Protein AF-V6LKJ6-F1 (afdb_monomer_lite)

Secondary structure (DSSP, 8-state):
--TTBB--TT--GGGBPTTEEPPPTTSTT--B-EE--TTPPTTPEEEETTEEEETEEEEETTEEEEE-TTEEEETTEEEE-TTB-SS-GGGSPTTEE--TTT-SB-EEGGG--TT-EEEETTEEEETEEEEETTEEEEE-TTSEEETTEEESSPPPP-TTS--S---TT-----SSS--EEEEEEETTEEEEEEE----HHHHHHHHHHHHHHHHHHHHHH--S--------------------

Organism: NCBI:txid348837

Sequence (244 aa):
MSMYGNCQHKMTSDGCLSNSYCPPKNEQEDTACRQCDVNMMPGIYCNCQDNLRLNCSQCNGIFCQACITGFVLQKDKCELQKGNCSLSQNTCPHNTFCQRQNTKSCQSCYNISILDKCNCAGTMIQGCLNCDQNKCLTCISSLILYNGNCVDSIPRIDCRNIGARCPTGTYCRQPEKYALAVLTLTRPAVRITYYASATESSQLDARNAVLKAVSDVIAACVTRTEHVRFQGTVKDQKRAFHAA

Structure (mmCIF, N/CA/C/O backbone):
data_AF-V6LKJ6-F1
#
_entry.id   AF-V6LKJ6-F1
#
loop_
_atom_site.group_PDB
_atom_site.id
_atom_site.type_symbol
_atom_site.label_atom_id
_atom_site.label_alt_id
_atom_site.label_comp_id
_atom_site.label_asym_id
_atom_site.label_entity_id
_atom_site.label_seq_id
_atom_site.pdbx_PDB_ins_code
_atom_site.Cartn_x
_atom_site.Cartn_y
_atom_site.Cartn_z
_atom_site.occupancy
_atom_site.B_iso_or_equiv
_atom_site.auth_seq_id
_atom_site.auth_comp_id
_atom_site.auth_asym_id
_atom_site.auth_atom_id
_atom_site.pdbx_PDB_model_num
ATOM 1 N N . MET A 1 1 ? -35.068 3.728 21.689 1.00 47.91 1 MET A N 1
ATOM 2 C CA . MET A 1 1 ? -33.775 4.161 22.265 1.00 47.91 1 MET A CA 1
ATOM 3 C C . MET A 1 1 ? -32.686 3.328 21.619 1.00 47.91 1 MET A C 1
ATOM 5 O O . MET A 1 1 ? -32.844 2.116 21.581 1.00 47.91 1 MET A O 1
ATOM 9 N N . SER A 1 2 ? -31.641 3.953 21.071 1.00 58.72 2 SER A N 1
ATOM 10 C CA . SER A 1 2 ? -30.469 3.220 20.575 1.00 58.72 2 SER A CA 1
ATOM 11 C C . SER A 1 2 ? -29.811 2.483 21.746 1.00 58.72 2 SER A C 1
ATOM 13 O O . SER A 1 2 ? -29.488 3.113 22.753 1.00 58.72 2 SER A O 1
ATOM 15 N N . MET A 1 3 ? -29.630 1.162 21.631 1.00 70.12 3 MET A N 1
ATOM 16 C CA . MET A 1 3 ? -29.006 0.328 22.674 1.00 70.12 3 MET A CA 1
ATOM 17 C C . MET A 1 3 ? -27.545 0.708 22.961 1.00 70.12 3 MET A C 1
ATOM 19 O O . MET A 1 3 ? -27.018 0.336 24.004 1.00 70.12 3 MET A O 1
ATOM 23 N N . TYR A 1 4 ? -26.908 1.465 22.065 1.00 76.06 4 TYR A N 1
ATOM 24 C CA . TYR A 1 4 ? -25.469 1.739 22.081 1.00 76.06 4 TYR A CA 1
ATOM 25 C C . TYR A 1 4 ? -25.130 3.233 22.193 1.00 76.06 4 TYR A C 1
ATOM 27 O O . TYR A 1 4 ? -23.968 3.620 22.078 1.00 76.06 4 TYR A O 1
ATOM 35 N N . GLY A 1 5 ? -26.134 4.079 22.433 1.00 76.69 5 GLY A N 1
ATOM 36 C CA . GLY A 1 5 ? -25.987 5.535 22.455 1.00 76.69 5 GLY A CA 1
ATOM 37 C C . GLY A 1 5 ? -26.157 6.179 21.079 1.00 76.69 5 GLY A C 1
ATOM 38 O O . GLY A 1 5 ? -26.511 5.515 20.098 1.00 76.69 5 GLY A O 1
ATOM 39 N N . ASN A 1 6 ? -25.929 7.490 21.026 1.00 81.81 6 ASN A N 1
ATOM 40 C CA . ASN A 1 6 ? -26.063 8.285 19.811 1.00 81.81 6 ASN A CA 1
ATOM 41 C C . ASN A 1 6 ? -24.747 9.001 19.494 1.00 81.81 6 ASN A C 1
ATOM 43 O O . ASN A 1 6 ? -24.101 9.574 20.370 1.00 81.81 6 ASN A O 1
ATOM 47 N N . CYS A 1 7 ? -24.395 9.014 18.216 1.00 79.19 7 CYS A N 1
ATOM 48 C CA . CYS A 1 7 ? -23.358 9.843 17.639 1.00 79.19 7 CYS A CA 1
ATOM 49 C C . CYS A 1 7 ? -23.562 11.307 18.039 1.00 79.19 7 CYS A C 1
ATOM 51 O O . CYS A 1 7 ? -24.633 11.878 17.812 1.00 79.19 7 CYS A O 1
ATOM 53 N N . GLN A 1 8 ? -22.530 11.950 18.587 1.00 69.31 8 GLN A N 1
ATOM 54 C CA . GLN A 1 8 ? -22.589 13.391 18.836 1.00 69.31 8 GLN A CA 1
ATOM 55 C C . GLN A 1 8 ? -22.634 14.176 17.515 1.00 69.31 8 GLN A C 1
ATOM 57 O O . GLN A 1 8 ? -22.389 13.637 16.437 1.00 69.31 8 GLN A O 1
ATOM 62 N N . HIS A 1 9 ? -22.891 15.486 17.592 1.00 59.19 9 HIS A N 1
ATOM 63 C CA . HIS A 1 9 ? -23.077 16.402 16.452 1.00 59.19 9 HIS A CA 1
ATOM 64 C C . HIS A 1 9 ? -21.923 16.405 15.416 1.00 59.19 9 HIS A C 1
ATOM 66 O O . HIS A 1 9 ? -22.085 16.896 14.299 1.00 59.19 9 HIS A O 1
ATOM 72 N N . LYS A 1 10 ? -20.765 15.822 15.759 1.00 61.03 10 LYS A N 1
ATOM 73 C CA . LYS A 1 10 ? -19.589 15.652 14.889 1.00 61.03 10 LYS A CA 1
ATOM 74 C C . LYS A 1 10 ? -19.437 14.250 14.277 1.00 61.03 10 LYS A C 1
ATOM 76 O O . LYS A 1 10 ? -18.456 14.022 13.577 1.00 61.03 10 LYS A O 1
ATOM 81 N N . MET A 1 11 ? -20.392 13.341 14.497 1.00 64.31 11 MET A N 1
ATOM 82 C CA . MET A 1 11 ? -20.316 11.920 14.115 1.00 64.31 11 MET A CA 1
ATOM 83 C C . MET A 1 11 ? -19.039 11.233 14.600 1.00 64.31 11 MET A C 1
ATOM 85 O O . MET A 1 11 ? -18.380 10.474 13.894 1.00 64.31 11 MET A O 1
ATOM 89 N N . THR A 1 12 ? -18.680 11.550 15.834 1.00 77.06 12 THR A N 1
ATOM 90 C CA . THR A 1 12 ? -17.571 10.950 16.556 1.00 77.06 12 THR A CA 1
ATOM 91 C C . THR A 1 12 ? -18.108 9.861 17.481 1.00 77.06 12 THR A C 1
ATOM 93 O O . THR A 1 12 ? -19.234 9.937 17.977 1.00 77.06 12 THR A O 1
ATOM 96 N N . SER A 1 13 ? -17.310 8.813 17.687 1.00 85.44 13 SER A N 1
ATOM 97 C CA . SER A 1 13 ? -17.690 7.672 18.531 1.00 85.44 13 SER A CA 1
ATOM 98 C C . SER A 1 13 ? -17.616 7.969 20.033 1.00 85.44 13 SER A C 1
ATOM 100 O O . SER A 1 13 ? -17.950 7.112 20.835 1.00 85.44 13 SER A O 1
ATOM 102 N N . ASP A 1 14 ? -17.200 9.169 20.431 1.00 83.88 14 ASP A N 1
ATOM 103 C CA . ASP A 1 14 ? -17.136 9.625 21.826 1.00 83.88 14 ASP A CA 1
ATOM 104 C C . ASP A 1 14 ? -18.509 9.657 22.518 1.00 83.88 14 ASP A C 1
ATOM 106 O O . ASP A 1 14 ? -18.595 9.445 23.721 1.00 83.88 14 ASP A O 1
ATOM 110 N N . GLY A 1 15 ? -19.595 9.874 21.768 1.00 83.56 15 GLY A N 1
ATOM 111 C CA . GLY A 1 15 ? -20.971 9.784 22.284 1.00 83.56 15 GLY A CA 1
ATOM 112 C C . GLY A 1 15 ? -21.534 8.367 22.394 1.00 83.56 15 GLY A C 1
ATOM 113 O O . GLY A 1 15 ? -22.646 8.187 22.892 1.00 83.56 15 GLY A O 1
ATOM 114 N N . CYS A 1 16 ? -20.802 7.368 21.906 1.00 89.56 16 CYS A N 1
ATOM 115 C CA . CYS A 1 16 ? -21.237 5.980 21.925 1.00 89.56 16 CYS A CA 1
ATOM 116 C C . CYS A 1 16 ? -20.862 5.301 23.240 1.00 89.56 16 CYS A C 1
ATOM 118 O O . CYS A 1 16 ? -19.872 5.657 23.871 1.00 89.56 16 CYS A O 1
ATOM 120 N N . LEU A 1 17 ? -21.618 4.279 23.642 1.00 92.50 17 LEU A N 1
ATOM 121 C CA . LEU A 1 17 ? -21.229 3.429 24.766 1.00 92.50 17 LEU A CA 1
ATOM 122 C C . LEU A 1 17 ? -19.913 2.692 24.471 1.00 92.50 17 LEU A C 1
ATOM 124 O O . LEU A 1 17 ? -19.490 2.559 23.320 1.00 92.50 17 LEU A O 1
ATOM 128 N N . SER A 1 18 ? -19.279 2.171 25.523 1.00 93.56 18 SER A N 1
ATOM 129 C CA . SER A 1 18 ? -18.088 1.333 25.370 1.00 93.56 18 SER A CA 1
ATOM 130 C C . SER A 1 18 ? -18.355 0.162 24.413 1.00 93.56 18 SER A C 1
ATOM 132 O O . SER A 1 18 ? -19.444 -0.413 24.397 1.00 93.56 18 SER A O 1
ATOM 134 N N . ASN A 1 19 ? -17.345 -0.193 23.623 1.00 94.94 19 ASN A N 1
ATOM 135 C CA . ASN A 1 19 ? -17.397 -1.178 22.548 1.00 94.94 19 ASN A CA 1
ATOM 136 C C . ASN A 1 19 ? -18.398 -0.843 21.423 1.00 94.94 19 ASN A C 1
ATOM 138 O O . ASN A 1 19 ? -18.974 -1.745 20.811 1.00 94.94 19 ASN A O 1
ATOM 142 N N . SER A 1 20 ? -18.612 0.448 21.151 1.00 94.19 20 SER A N 1
ATOM 143 C CA . SER A 1 20 ? -19.491 0.931 20.076 1.00 94.19 20 SER A CA 1
ATOM 144 C C . SER A 1 20 ? -18.836 2.054 19.260 1.00 94.19 20 SER A C 1
ATOM 146 O O . SER A 1 20 ? -17.911 2.722 19.725 1.00 94.19 20 SER A O 1
ATOM 148 N N . TYR A 1 21 ? -19.296 2.261 18.028 1.00 92.69 21 TYR A N 1
ATOM 149 C CA . TYR A 1 21 ? -18.773 3.253 17.092 1.00 92.69 21 TYR A CA 1
ATOM 150 C C . TYR A 1 21 ? -19.890 4.045 16.409 1.00 92.69 21 TYR A C 1
ATOM 152 O O . TYR A 1 21 ? -21.029 3.585 16.307 1.00 92.69 21 TYR A O 1
ATOM 160 N N . CYS A 1 22 ? -19.542 5.226 15.903 1.00 89.94 22 CYS A N 1
ATOM 161 C CA . CYS A 1 22 ? -20.419 6.016 15.052 1.00 89.94 22 CYS A CA 1
ATOM 162 C C . CYS A 1 22 ? -20.155 5.712 13.560 1.00 89.94 22 CYS A C 1
ATOM 164 O O . CYS A 1 22 ? -19.015 5.879 13.109 1.00 89.94 22 CYS A O 1
ATOM 166 N N . PRO A 1 23 ? -21.152 5.251 12.781 1.00 84.94 23 PRO A N 1
ATOM 167 C CA . PRO A 1 23 ? -20.986 5.015 11.348 1.00 84.94 23 PRO A CA 1
ATOM 168 C C . PRO A 1 23 ? -20.755 6.329 10.564 1.00 84.94 23 PRO A C 1
ATOM 170 O O . PRO A 1 23 ? -21.203 7.394 10.986 1.00 84.94 23 PRO A O 1
ATOM 173 N N . PRO A 1 24 ? -20.041 6.294 9.421 1.00 78.06 24 PRO A N 1
ATOM 174 C CA . PRO A 1 24 ? -19.787 7.489 8.614 1.00 78.06 24 PRO A CA 1
ATOM 175 C C . PRO A 1 24 ? -21.058 8.005 7.911 1.00 78.06 24 PRO A C 1
ATOM 177 O O . PRO A 1 24 ? -21.928 7.221 7.545 1.00 78.06 24 PRO A O 1
ATOM 180 N N . LYS A 1 25 ? -21.106 9.322 7.637 1.00 69.38 25 LYS A N 1
ATOM 181 C CA . LYS A 1 25 ? -22.248 10.113 7.098 1.00 69.38 25 LYS A CA 1
ATOM 182 C C . LYS A 1 25 ? -22.955 9.605 5.829 1.00 69.38 25 LYS A C 1
ATOM 184 O O . LYS A 1 25 ? -23.938 10.214 5.419 1.00 69.38 25 LYS A O 1
ATOM 189 N N . ASN A 1 26 ? -22.467 8.553 5.183 1.00 58.88 26 ASN A N 1
ATOM 190 C CA . ASN A 1 26 ? -22.960 8.121 3.875 1.00 58.88 26 ASN A CA 1
ATOM 191 C C . ASN A 1 26 ? -24.147 7.147 3.952 1.00 58.88 26 ASN A C 1
ATOM 193 O O . ASN A 1 26 ? -24.688 6.776 2.914 1.00 58.88 26 ASN A O 1
ATOM 197 N N . GLU A 1 27 ? -24.577 6.769 5.156 1.00 53.06 27 GLU A N 1
ATOM 198 C CA . GLU A 1 27 ? -25.820 6.037 5.386 1.00 53.06 27 GLU A CA 1
ATOM 199 C C . GLU A 1 27 ? -26.807 6.976 6.096 1.00 53.06 27 GLU A C 1
ATOM 201 O O . GLU A 1 27 ? -26.488 7.562 7.126 1.00 53.06 27 GLU A O 1
ATOM 206 N N . GLN A 1 28 ? -27.962 7.191 5.465 1.00 48.19 28 GLN A N 1
ATOM 207 C CA . GLN A 1 28 ? -29.085 8.042 5.881 1.00 48.19 28 GLN A CA 1
ATOM 208 C C . GLN A 1 28 ? -29.228 8.202 7.401 1.00 48.19 28 GLN A C 1
ATOM 210 O O . GLN A 1 28 ? -29.448 7.207 8.072 1.00 48.19 28 GLN A O 1
ATOM 215 N N . GLU A 1 29 ? -29.155 9.445 7.900 1.00 51.59 29 GLU A N 1
ATOM 216 C CA . GLU A 1 29 ? -29.686 9.948 9.192 1.00 51.59 29 GLU A CA 1
ATOM 217 C C . GLU A 1 29 ? -29.443 9.124 10.479 1.00 51.59 29 GLU A C 1
ATOM 219 O O . GLU A 1 29 ? -29.942 9.478 11.552 1.00 51.59 29 GLU A O 1
ATOM 224 N N . ASP A 1 30 ? -28.616 8.083 10.422 1.00 56.25 30 ASP A N 1
ATOM 225 C CA . ASP A 1 30 ? -28.394 7.145 11.510 1.00 56.25 30 ASP A CA 1
ATOM 226 C C . ASP A 1 30 ? -27.361 7.743 12.462 1.00 56.25 30 ASP A C 1
ATOM 228 O O . ASP A 1 30 ? -26.158 7.493 12.421 1.00 56.25 30 ASP A O 1
ATOM 232 N N . THR A 1 31 ? -27.865 8.580 13.362 1.00 67.94 31 THR A N 1
ATOM 233 C CA . THR A 1 31 ? -27.131 9.034 14.547 1.00 67.94 31 THR A CA 1
ATOM 234 C C . THR A 1 31 ? -27.000 7.929 15.596 1.00 67.94 31 THR A C 1
ATOM 236 O O . THR A 1 31 ? -26.470 8.182 16.671 1.00 67.94 31 THR A O 1
ATOM 239 N N . ALA A 1 32 ? -27.469 6.709 15.327 1.00 85.31 32 ALA A N 1
ATOM 240 C CA . ALA A 1 32 ? -27.362 5.592 16.250 1.00 85.31 32 ALA A CA 1
ATOM 241 C C . ALA A 1 32 ? -25.968 4.956 16.188 1.00 85.31 32 ALA A C 1
ATOM 243 O O . ALA A 1 32 ? -25.465 4.591 15.124 1.00 85.31 32 ALA A O 1
ATOM 244 N N . CYS A 1 33 ? -25.356 4.780 17.355 1.00 89.19 33 CYS A N 1
ATOM 245 C CA . CYS A 1 33 ? -24.124 4.015 17.463 1.00 89.19 33 CYS A CA 1
ATOM 246 C C . CYS A 1 33 ? -24.368 2.539 17.128 1.00 89.19 33 CYS A C 1
ATOM 248 O O . CYS A 1 33 ? -25.421 1.977 17.441 1.00 89.19 33 CYS A O 1
ATOM 250 N N . ARG A 1 34 ? -23.366 1.900 16.527 1.00 90.69 34 ARG A N 1
ATOM 251 C CA . ARG A 1 34 ? -23.350 0.463 16.235 1.00 90.69 34 ARG A CA 1
ATOM 252 C C . ARG A 1 34 ? -22.275 -0.212 17.083 1.00 90.69 34 ARG A C 1
ATOM 254 O O . ARG A 1 34 ? -21.298 0.425 17.473 1.00 90.69 34 ARG A O 1
ATOM 261 N N . GLN A 1 35 ? -22.460 -1.486 17.406 1.00 93.81 35 GLN A N 1
ATOM 262 C CA . GLN A 1 35 ? -21.461 -2.248 18.154 1.00 93.81 35 GLN A CA 1
ATOM 263 C C . GLN A 1 35 ? -20.182 -2.389 17.324 1.00 93.81 35 GLN A C 1
ATOM 265 O O . GLN A 1 35 ? -20.262 -2.611 16.122 1.00 93.81 35 GLN A O 1
ATOM 270 N N . CYS A 1 36 ? -19.012 -2.294 17.953 1.00 94.75 36 CYS A N 1
ATOM 271 C CA . CYS A 1 36 ? -17.766 -2.579 17.253 1.00 94.75 36 CYS A CA 1
ATOM 272 C C . CYS A 1 36 ? -17.692 -4.054 16.855 1.00 94.75 36 CYS A C 1
ATOM 274 O O . CYS A 1 36 ? -17.989 -4.940 17.662 1.00 94.75 36 CYS A O 1
ATOM 276 N N . ASP A 1 37 ? -17.306 -4.306 15.608 1.00 94.69 37 ASP A N 1
ATOM 277 C CA . ASP A 1 37 ? -17.249 -5.644 15.040 1.00 94.69 37 ASP A CA 1
ATOM 278 C C . ASP A 1 37 ? -16.159 -5.765 13.963 1.00 94.69 37 ASP A C 1
ATOM 280 O O . ASP A 1 37 ? -15.554 -4.788 13.524 1.00 94.69 37 ASP A O 1
ATOM 284 N N . VAL A 1 38 ? -15.859 -7.000 13.562 1.00 91.25 38 VAL A N 1
ATOM 285 C CA . VAL A 1 38 ? -14.734 -7.328 12.670 1.00 91.25 38 VAL A CA 1
ATOM 286 C C . VAL A 1 38 ? -14.915 -6.846 11.220 1.00 91.25 38 VAL A C 1
ATOM 288 O O . VAL A 1 38 ? -13.939 -6.784 10.467 1.00 91.25 38 VAL A O 1
ATOM 291 N N . ASN A 1 39 ? -16.138 -6.501 10.820 1.00 88.12 39 ASN A N 1
ATOM 292 C CA . ASN A 1 39 ? -16.518 -6.079 9.470 1.00 88.12 39 ASN A CA 1
ATOM 293 C C . ASN A 1 39 ? -16.716 -4.563 9.345 1.00 88.12 39 ASN A C 1
ATOM 295 O O . ASN A 1 39 ? -17.104 -4.086 8.277 1.00 88.12 39 ASN A O 1
ATOM 299 N N . MET A 1 40 ? -16.438 -3.798 10.403 1.00 88.69 40 MET A N 1
ATOM 300 C CA . MET A 1 40 ? -16.410 -2.340 10.332 1.00 88.69 40 MET A CA 1
ATOM 301 C C . MET A 1 40 ? -15.485 -1.850 9.212 1.00 88.69 40 MET A C 1
ATOM 303 O O . MET A 1 40 ? -14.438 -2.438 8.929 1.00 88.69 40 MET A O 1
ATOM 307 N N . MET A 1 41 ? -15.846 -0.717 8.609 1.00 85.38 41 MET A N 1
ATOM 308 C CA . MET A 1 41 ? -14.994 -0.080 7.611 1.00 85.38 41 MET A CA 1
ATOM 309 C C . MET A 1 41 ? -13.664 0.397 8.226 1.00 85.38 41 MET A C 1
ATOM 311 O O . MET A 1 41 ? -13.643 0.908 9.350 1.00 85.38 41 MET A O 1
ATOM 315 N N . PRO A 1 42 ? -12.551 0.302 7.479 1.00 88.50 42 PRO A N 1
ATOM 316 C CA . PRO A 1 42 ? -11.287 0.921 7.858 1.00 88.50 42 PRO A CA 1
ATOM 317 C C . PRO A 1 42 ? -11.422 2.432 8.051 1.00 88.50 42 PRO A C 1
ATOM 319 O O . PRO A 1 42 ? -12.136 3.104 7.312 1.00 88.50 42 PRO A O 1
ATOM 322 N N . GLY A 1 43 ? -10.682 2.979 9.012 1.00 88.69 43 GLY A N 1
ATOM 323 C CA . GLY A 1 43 ? -10.699 4.403 9.347 1.00 88.69 43 GLY A CA 1
ATOM 324 C C . GLY A 1 43 ? -11.687 4.775 10.455 1.00 88.69 43 GLY A C 1
ATOM 325 O O . GLY A 1 43 ? -11.717 5.931 10.870 1.00 88.69 43 GLY A O 1
ATOM 326 N N . ILE A 1 44 ? -12.474 3.819 10.955 1.00 90.38 44 ILE A N 1
ATOM 327 C CA . ILE A 1 44 ? -13.481 4.060 11.990 1.00 90.38 44 ILE A CA 1
ATOM 328 C C . ILE A 1 44 ? -12.897 3.844 13.391 1.00 90.38 44 ILE A C 1
ATOM 330 O O . ILE A 1 44 ? -12.123 2.914 13.634 1.00 90.38 44 ILE A O 1
ATOM 334 N N . TYR A 1 45 ? -13.274 4.719 14.325 1.00 93.38 45 TYR A N 1
ATOM 335 C CA . TYR A 1 45 ? -12.878 4.642 15.730 1.00 93.38 45 TYR A CA 1
ATOM 336 C C . TYR A 1 45 ? -13.946 3.927 16.557 1.00 93.38 45 TYR A C 1
ATOM 338 O O . TYR A 1 45 ? -15.111 4.309 16.517 1.00 93.38 45 TYR A O 1
ATOM 346 N N . CYS A 1 46 ? -13.543 2.945 17.354 1.00 94.75 46 CYS A N 1
ATOM 347 C CA . CYS A 1 46 ? -14.370 2.342 18.395 1.00 94.75 46 CYS A CA 1
ATOM 348 C C . CYS A 1 46 ? -14.177 3.091 19.722 1.00 94.75 46 CYS A C 1
ATOM 350 O O . CYS A 1 46 ? -13.046 3.472 20.037 1.00 94.75 46 CYS A O 1
ATOM 352 N N . ASN A 1 47 ? -15.235 3.294 20.510 1.00 94.50 47 ASN A N 1
ATOM 353 C CA . ASN A 1 47 ? -15.107 3.818 21.868 1.00 94.50 47 ASN A CA 1
ATOM 354 C C . ASN A 1 47 ? -14.766 2.698 22.856 1.00 94.50 47 ASN A C 1
ATOM 356 O O . ASN A 1 47 ? -15.594 1.829 23.106 1.00 94.50 47 ASN A O 1
ATOM 360 N N . CYS A 1 48 ? -13.575 2.726 23.450 1.00 94.38 48 CYS A N 1
ATOM 361 C CA . CYS A 1 48 ? -13.162 1.802 24.504 1.00 94.38 48 CYS A CA 1
ATOM 362 C C . CYS A 1 48 ? -13.064 2.562 25.831 1.00 94.38 48 CYS A C 1
ATOM 364 O O . CYS A 1 48 ? -12.003 3.091 26.147 1.00 94.38 48 CYS A O 1
ATOM 366 N N . GLN A 1 49 ? -14.165 2.662 26.587 1.00 92.56 49 GLN A N 1
ATOM 367 C CA . GLN A 1 49 ? -14.242 3.450 27.834 1.00 92.56 49 GLN A CA 1
ATOM 368 C C . GLN A 1 49 ? -13.672 4.876 27.684 1.00 92.56 49 GLN A C 1
ATOM 370 O O . GLN A 1 49 ? -12.661 5.230 28.292 1.00 92.56 49 GLN A O 1
ATOM 375 N N . ASP A 1 50 ? -14.278 5.661 26.796 1.00 87.56 50 ASP A N 1
ATOM 376 C CA . ASP A 1 50 ? -13.914 7.047 26.451 1.00 87.56 50 ASP A CA 1
ATOM 377 C C . ASP A 1 50 ? -12.520 7.214 25.821 1.00 87.56 50 ASP A C 1
ATOM 379 O O . ASP A 1 50 ? -12.043 8.327 25.597 1.00 87.56 50 ASP A O 1
ATOM 383 N N . ASN A 1 51 ? -11.872 6.101 25.460 1.00 91.62 51 ASN A N 1
ATOM 384 C CA . ASN A 1 51 ? -10.642 6.083 24.681 1.00 91.62 51 ASN A CA 1
ATOM 385 C C . ASN A 1 51 ? -10.937 5.579 23.269 1.00 91.62 51 ASN A C 1
ATOM 387 O O . ASN A 1 51 ? -11.227 4.401 23.049 1.00 91.62 51 ASN A O 1
ATOM 391 N N . LEU A 1 52 ? -10.820 6.470 22.286 1.00 93.38 52 LEU A N 1
ATOM 392 C CA . LEU A 1 52 ? -11.063 6.135 20.887 1.00 93.38 52 LEU A CA 1
ATOM 393 C C . LEU A 1 52 ? -9.932 5.267 20.316 1.00 93.38 52 LEU A C 1
ATOM 395 O O . LEU A 1 52 ? -8.766 5.669 20.284 1.00 93.38 52 LEU A O 1
ATOM 399 N N . ARG A 1 53 ? -10.281 4.081 19.811 1.00 94.94 53 ARG A N 1
ATOM 400 C CA . ARG A 1 53 ? -9.353 3.123 19.194 1.00 94.94 53 ARG A CA 1
ATOM 401 C C . ARG A 1 53 ? -9.682 2.936 17.717 1.00 94.94 53 ARG A C 1
ATOM 403 O O . ARG A 1 53 ? -10.731 2.409 17.359 1.00 94.94 53 ARG A O 1
ATOM 410 N N . LEU A 1 54 ? -8.768 3.374 16.856 1.00 94.69 54 LEU A N 1
ATOM 411 C CA . LEU A 1 54 ? -8.886 3.250 15.403 1.00 94.69 54 LEU A CA 1
ATOM 412 C C . LEU A 1 54 ? -8.834 1.776 14.968 1.00 94.69 54 LEU A C 1
ATOM 414 O O . LEU A 1 54 ? -7.950 1.048 15.419 1.00 94.69 54 LEU A O 1
ATOM 418 N N . ASN A 1 55 ? -9.729 1.362 14.063 1.00 94.19 55 ASN A N 1
ATOM 419 C CA . ASN A 1 55 ? -9.790 0.015 13.468 1.00 94.19 55 ASN A CA 1
ATOM 420 C C . ASN A 1 55 ? -9.946 -1.129 14.484 1.00 94.19 55 ASN A C 1
ATOM 422 O O . ASN A 1 55 ? -9.556 -2.268 14.216 1.00 94.19 55 ASN A O 1
ATOM 426 N N . CYS A 1 56 ? -10.500 -0.823 15.655 1.00 96.56 56 CYS A N 1
ATOM 427 C CA . CYS A 1 56 ? -10.731 -1.791 16.712 1.00 96.56 56 CYS A CA 1
ATOM 428 C C . CYS A 1 56 ? -12.100 -2.455 16.544 1.00 96.56 56 CYS A C 1
ATOM 430 O O . CYS A 1 56 ? -13.105 -1.758 16.430 1.00 96.56 56 CYS A O 1
ATOM 432 N N . SER A 1 57 ? -12.137 -3.786 16.552 1.00 96.31 57 SER A N 1
ATOM 433 C CA . SER A 1 57 ? -13.374 -4.570 16.489 1.00 96.31 57 SER A CA 1
ATOM 434 C C . SER A 1 57 ? -13.887 -4.981 17.866 1.00 96.31 57 SER A C 1
ATOM 436 O O . SER A 1 57 ? -15.032 -5.394 17.985 1.00 96.31 57 SER A O 1
ATOM 438 N N . GLN A 1 58 ? -13.041 -4.932 18.900 1.00 95.88 58 GLN A N 1
ATOM 439 C CA . GLN A 1 58 ? -13.425 -5.304 20.259 1.00 95.88 58 GLN A CA 1
ATOM 440 C C . GLN A 1 58 ? -12.551 -4.596 21.293 1.00 95.88 58 GLN A C 1
ATOM 442 O O . GLN A 1 58 ? -11.326 -4.633 21.189 1.00 95.88 58 GLN A O 1
ATOM 447 N N . CYS A 1 59 ? -13.165 -4.007 22.315 1.00 94.81 59 CYS A N 1
ATOM 448 C CA . CYS A 1 59 ? -12.481 -3.371 23.440 1.00 94.81 59 CYS A CA 1
ATOM 449 C C . CYS A 1 59 ? -12.283 -4.327 24.629 1.00 94.81 59 CYS A C 1
ATOM 451 O O . CYS A 1 59 ? -13.150 -5.147 24.926 1.00 94.81 59 CYS A O 1
ATOM 453 N N . ASN A 1 60 ? -11.191 -4.135 25.372 1.00 94.25 60 ASN A N 1
ATOM 454 C CA . ASN A 1 60 ? -10.989 -4.653 26.727 1.00 94.25 60 ASN A CA 1
ATOM 455 C C . ASN A 1 60 ? -10.608 -3.481 27.645 1.00 94.25 60 ASN A C 1
ATOM 457 O O . ASN A 1 60 ? -9.465 -3.015 27.646 1.00 94.25 60 ASN A O 1
ATOM 461 N N . GLY A 1 61 ? -11.593 -2.956 28.375 1.00 93.06 61 GLY A N 1
ATOM 462 C CA . GLY A 1 61 ? -11.445 -1.704 29.116 1.00 93.06 61 GLY A CA 1
ATOM 463 C C . GLY A 1 61 ? -11.122 -0.534 28.180 1.00 93.06 61 GLY A C 1
ATOM 464 O O . GLY A 1 61 ? -11.831 -0.314 27.198 1.00 93.06 61 GLY A O 1
ATOM 465 N N . ILE A 1 62 ? -10.021 0.172 28.456 1.00 94.25 62 ILE A N 1
ATOM 466 C CA . ILE A 1 62 ? -9.513 1.285 27.632 1.00 94.25 62 ILE A CA 1
ATOM 467 C C . ILE A 1 62 ? -8.683 0.838 26.416 1.00 94.25 62 ILE A C 1
ATOM 469 O O . ILE A 1 62 ? -8.248 1.676 25.616 1.00 94.25 62 ILE A O 1
ATOM 473 N N . PHE A 1 63 ? -8.392 -0.460 26.288 1.00 93.88 63 PHE A N 1
ATOM 474 C CA . PHE A 1 63 ? -7.513 -1.017 25.258 1.00 93.88 63 PHE A CA 1
ATOM 475 C C . PHE A 1 63 ? -8.301 -1.695 24.142 1.00 93.88 63 PHE A C 1
ATOM 477 O O . PHE A 1 63 ? -9.441 -2.122 24.326 1.00 93.88 63 PHE A O 1
ATOM 484 N N . CYS A 1 64 ? -7.663 -1.827 22.980 1.00 95.38 64 CYS A N 1
ATOM 485 C CA . CYS A 1 64 ? -8.196 -2.647 21.906 1.00 95.38 64 CYS A CA 1
ATOM 486 C C . CYS A 1 64 ? -7.789 -4.113 22.106 1.00 95.38 64 CYS A C 1
ATOM 488 O O . CYS A 1 64 ? -6.607 -4.409 22.252 1.00 95.38 64 CYS A O 1
ATOM 490 N N . GLN A 1 65 ? -8.763 -5.019 22.104 1.00 95.38 65 GLN A N 1
ATOM 491 C CA . GLN A 1 65 ? -8.572 -6.464 22.236 1.00 95.38 65 GLN A CA 1
ATOM 492 C C . GLN A 1 65 ? -8.430 -7.158 20.879 1.00 95.38 65 GLN A C 1
ATOM 494 O O . GLN A 1 65 ? -7.648 -8.097 20.747 1.00 95.38 65 GLN A O 1
ATOM 499 N N . ALA A 1 66 ? -9.190 -6.717 19.876 1.00 95.31 66 ALA A N 1
ATOM 500 C CA . ALA A 1 66 ? -9.169 -7.289 18.534 1.00 95.31 66 ALA A CA 1
ATOM 501 C C . ALA A 1 66 ? -9.372 -6.205 17.474 1.00 95.31 66 ALA A C 1
ATOM 503 O O . ALA A 1 66 ? -10.001 -5.178 17.729 1.00 95.31 66 ALA A O 1
ATOM 504 N N . CYS A 1 67 ? -8.832 -6.449 16.283 1.00 95.19 67 CYS A N 1
ATOM 505 C CA . CYS A 1 67 ? -8.878 -5.520 15.164 1.00 95.19 67 CYS A CA 1
ATOM 506 C C . CYS A 1 67 ? -9.846 -5.989 14.082 1.00 95.19 67 CYS A C 1
ATOM 508 O O . CYS A 1 67 ? -10.088 -7.185 13.920 1.00 95.19 67 CYS A O 1
ATOM 510 N N . ILE A 1 68 ? -10.351 -5.032 13.308 1.00 92.75 68 ILE A N 1
ATOM 511 C CA . ILE A 1 68 ? -11.172 -5.311 12.127 1.00 92.75 68 ILE A CA 1
ATOM 512 C C . ILE A 1 68 ? -10.376 -6.107 11.081 1.00 92.75 68 ILE A C 1
ATOM 514 O O . ILE A 1 68 ? -9.141 -6.170 11.109 1.00 92.75 68 ILE A O 1
ATOM 518 N N . THR A 1 69 ? -11.081 -6.679 10.109 1.00 86.56 69 THR A N 1
ATOM 519 C CA . THR A 1 69 ? -10.475 -7.458 9.024 1.00 86.56 69 THR A CA 1
ATOM 520 C C . THR A 1 69 ? -9.349 -6.688 8.320 1.00 86.56 69 THR A C 1
ATOM 522 O O . THR A 1 69 ? -9.522 -5.557 7.874 1.00 86.56 69 THR A O 1
ATOM 525 N N . GLY A 1 70 ? -8.185 -7.333 8.190 1.00 80.19 70 GLY A N 1
ATOM 526 C CA . GLY A 1 70 ? -6.998 -6.771 7.538 1.00 80.19 70 GLY A CA 1
ATOM 527 C C . GLY A 1 70 ? -6.113 -5.906 8.443 1.00 80.19 70 GLY A C 1
ATOM 528 O O . GLY A 1 70 ? -5.091 -5.404 7.977 1.00 80.19 70 GLY A O 1
ATOM 529 N N . PHE A 1 71 ? -6.444 -5.777 9.729 1.00 88.75 71 PHE A N 1
ATOM 530 C CA . PHE A 1 71 ? -5.589 -5.172 10.749 1.00 88.75 71 PHE A CA 1
ATOM 531 C C . PHE A 1 71 ? -5.174 -6.212 11.796 1.00 88.75 71 PHE A C 1
ATOM 533 O O . PHE A 1 71 ? -5.879 -7.186 12.047 1.00 88.75 71 PHE A O 1
ATOM 540 N N . VAL A 1 72 ? -4.012 -6.007 12.410 1.00 90.69 72 VAL A N 1
ATOM 541 C CA . VAL A 1 72 ? -3.461 -6.851 13.477 1.00 90.69 72 VAL A CA 1
ATOM 542 C C . VAL A 1 72 ? -3.137 -6.007 14.700 1.00 90.69 72 VAL A C 1
ATOM 544 O O . VAL A 1 72 ? -2.710 -4.857 14.580 1.00 90.69 72 VAL A O 1
ATOM 547 N N . LEU A 1 73 ? -3.335 -6.586 15.883 1.00 93.00 73 LEU A N 1
ATOM 548 C CA . LEU A 1 73 ? -3.053 -5.911 17.142 1.00 93.00 73 LEU A CA 1
ATOM 549 C C . LEU A 1 73 ? -1.539 -5.868 17.385 1.00 93.00 73 LEU A C 1
ATOM 551 O O . LEU A 1 73 ? -0.890 -6.904 17.517 1.00 93.00 73 LEU A O 1
ATOM 555 N N . GLN A 1 74 ? -0.981 -4.665 17.470 1.00 90.75 74 GLN A N 1
ATOM 556 C CA . GLN A 1 74 ? 0.400 -4.409 17.863 1.00 90.75 74 GLN A CA 1
ATOM 557 C C . GLN A 1 74 ? 0.424 -3.356 18.967 1.00 90.75 74 GLN A C 1
ATOM 559 O O . GLN A 1 74 ? 0.016 -2.218 18.745 1.00 90.75 74 GLN A O 1
ATOM 564 N N . LYS A 1 75 ? 0.915 -3.724 20.159 1.00 85.69 75 LYS A N 1
ATOM 565 C CA . LYS A 1 75 ? 1.051 -2.808 21.311 1.00 85.69 75 LYS A CA 1
ATOM 566 C C . LYS A 1 75 ? -0.226 -1.975 21.548 1.00 85.69 75 LYS A C 1
ATOM 568 O O . LYS A 1 75 ? -0.181 -0.746 21.576 1.00 85.69 75 LYS A O 1
ATOM 573 N N . ASP A 1 76 ? -1.368 -2.661 21.628 1.00 82.12 76 ASP A N 1
ATOM 574 C CA . ASP A 1 76 ? -2.707 -2.091 21.865 1.00 82.12 76 ASP A CA 1
ATOM 575 C C . ASP A 1 76 ? -3.250 -1.162 20.762 1.00 82.12 76 ASP A C 1
ATOM 577 O O . ASP A 1 76 ? -4.192 -0.387 20.982 1.00 82.12 76 ASP A O 1
ATOM 581 N N . LYS A 1 77 ? -2.662 -1.223 19.562 1.00 88.19 77 LYS A N 1
ATOM 582 C CA . LYS A 1 77 ? -3.106 -0.494 18.370 1.00 88.19 77 LYS A CA 1
ATOM 583 C C . LYS A 1 77 ? -3.345 -1.452 17.214 1.00 88.19 77 LYS A C 1
ATOM 585 O O . LYS A 1 77 ? -2.623 -2.428 17.042 1.00 88.19 77 LYS A O 1
ATOM 590 N N . CYS A 1 78 ? -4.349 -1.147 16.403 1.00 92.06 78 CYS A N 1
ATOM 591 C CA . CYS A 1 78 ? -4.623 -1.895 15.188 1.00 92.06 78 CYS A CA 1
ATOM 592 C C . CYS A 1 78 ? -3.804 -1.330 14.036 1.00 92.06 78 CYS A C 1
ATOM 594 O O . CYS A 1 78 ? -4.069 -0.235 13.537 1.00 92.06 78 CYS A O 1
ATOM 596 N N . GLU A 1 79 ? -2.798 -2.091 13.625 1.00 89.38 79 GLU A N 1
ATOM 597 C CA . GLU A 1 79 ? -1.939 -1.757 12.499 1.00 89.38 79 GLU A CA 1
ATOM 598 C C . GLU A 1 79 ? -2.318 -2.575 11.275 1.00 89.38 79 GLU A C 1
ATOM 600 O O . GLU A 1 79 ? -2.769 -3.715 11.373 1.00 89.38 79 GLU A O 1
ATOM 605 N N . LEU A 1 80 ? -2.142 -1.979 10.101 1.00 83.75 80 LEU A N 1
ATOM 606 C CA . LEU A 1 80 ? -2.466 -2.619 8.838 1.00 83.75 80 LEU A CA 1
ATOM 607 C C . LEU A 1 80 ? -1.646 -3.903 8.670 1.00 83.75 80 LEU A C 1
ATOM 609 O O . LEU A 1 80 ? -0.415 -3.880 8.763 1.00 83.75 80 LEU A O 1
ATOM 613 N N . GLN A 1 81 ? -2.315 -5.025 8.410 1.00 80.19 81 GLN A N 1
ATOM 614 C CA . GLN A 1 81 ? -1.647 -6.302 8.210 1.00 80.19 81 GLN A CA 1
ATOM 615 C C . GLN A 1 81 ? -0.841 -6.256 6.909 1.00 80.19 81 GLN A C 1
ATOM 617 O O . GLN A 1 81 ? -1.389 -6.273 5.804 1.00 80.19 81 GLN A O 1
ATOM 622 N N . LYS A 1 82 ? 0.488 -6.219 7.036 1.00 71.69 82 LYS A N 1
ATOM 623 C CA . LYS A 1 82 ? 1.390 -6.340 5.886 1.00 71.69 82 LYS A CA 1
ATOM 624 C C . LYS A 1 82 ? 1.200 -7.705 5.230 1.00 71.69 82 LYS A C 1
ATOM 626 O O . LYS A 1 82 ? 1.033 -8.709 5.917 1.00 71.69 82 LYS A O 1
ATOM 631 N N . GLY A 1 83 ? 1.238 -7.741 3.902 1.00 70.50 83 GLY A N 1
ATOM 632 C CA . GLY A 1 83 ? 1.038 -8.987 3.158 1.00 70.50 83 GLY A CA 1
ATOM 633 C C . GLY A 1 83 ? -0.428 -9.348 2.881 1.00 70.50 83 GLY A C 1
ATOM 634 O O . GLY A 1 83 ? -0.670 -10.374 2.243 1.00 70.50 83 GLY A O 1
ATOM 635 N N . ASN A 1 84 ? -1.389 -8.529 3.330 1.00 71.94 84 ASN A N 1
ATOM 636 C CA . ASN A 1 84 ? -2.816 -8.732 3.084 1.00 71.94 84 ASN A CA 1
ATOM 637 C C . ASN A 1 84 ? -3.363 -7.711 2.074 1.00 71.94 84 ASN A C 1
ATOM 639 O O . ASN A 1 84 ? -3.227 -6.500 2.249 1.00 71.94 84 ASN A O 1
ATOM 643 N N . CYS A 1 85 ? -4.026 -8.219 1.041 1.00 75.38 85 CYS A N 1
ATOM 644 C CA . CYS A 1 85 ? -4.562 -7.449 -0.080 1.00 75.38 85 CYS A CA 1
ATOM 645 C C . CYS A 1 85 ? -5.988 -6.932 0.115 1.00 75.38 85 CYS A C 1
ATOM 647 O O . CYS A 1 85 ? -6.525 -6.273 -0.770 1.00 75.38 85 CYS A O 1
ATOM 649 N N . SER A 1 86 ? -6.604 -7.212 1.265 1.00 66.44 86 SER A N 1
ATOM 650 C CA . SER A 1 86 ? -8.012 -6.888 1.530 1.00 66.44 86 SER A CA 1
ATOM 651 C C . SER A 1 86 ? -8.290 -5.385 1.637 1.00 66.44 86 SER A C 1
ATOM 653 O O . SER A 1 86 ? -9.444 -4.982 1.570 1.00 66.44 86 SER A O 1
ATOM 655 N N . LEU A 1 87 ? -7.256 -4.558 1.828 1.00 64.00 87 LEU A N 1
ATOM 656 C CA . LEU A 1 87 ? -7.412 -3.142 2.179 1.00 64.00 87 LEU A CA 1
ATOM 657 C C . LEU A 1 87 ? -6.735 -2.180 1.202 1.00 64.00 87 LEU A C 1
ATOM 659 O O . LEU A 1 87 ? -7.253 -1.094 0.960 1.00 64.00 87 LEU A O 1
ATOM 663 N N . SER A 1 88 ? -5.585 -2.549 0.635 1.00 67.12 88 SER A N 1
ATOM 664 C CA . SER A 1 88 ? -4.903 -1.747 -0.382 1.00 67.12 88 SER A CA 1
ATOM 665 C C . SER A 1 88 ? -3.834 -2.571 -1.102 1.00 67.12 88 SER A C 1
ATOM 667 O O . SER A 1 88 ? -3.255 -3.487 -0.528 1.00 67.12 88 SER A O 1
ATOM 669 N N . GLN A 1 89 ? -3.530 -2.224 -2.356 1.00 64.31 89 GLN A N 1
ATOM 670 C CA . GLN A 1 89 ? -2.490 -2.891 -3.150 1.00 64.31 89 GLN A CA 1
ATOM 671 C C . GLN A 1 89 ? -1.056 -2.570 -2.683 1.00 64.31 89 GLN A C 1
ATOM 673 O O . GLN A 1 89 ? -0.122 -3.286 -3.035 1.00 64.31 89 GLN A O 1
ATOM 678 N N . ASN A 1 90 ? -0.867 -1.502 -1.901 1.00 66.75 90 ASN A N 1
ATOM 679 C CA . ASN A 1 90 ? 0.448 -1.032 -1.438 1.00 66.75 90 ASN A CA 1
ATOM 680 C C . ASN A 1 90 ? 0.888 -1.615 -0.078 1.00 66.75 90 ASN A C 1
ATOM 682 O O . ASN A 1 90 ? 1.950 -1.257 0.426 1.00 66.75 90 ASN A O 1
ATOM 686 N N . THR A 1 91 ? 0.096 -2.508 0.520 1.00 76.56 91 THR A N 1
ATOM 687 C CA . THR A 1 91 ? 0.399 -3.175 1.805 1.00 76.56 91 THR A CA 1
ATOM 688 C C . THR A 1 91 ? 1.359 -4.350 1.658 1.00 76.56 91 THR A C 1
ATOM 690 O O . THR A 1 91 ? 1.854 -4.900 2.650 1.00 76.56 91 THR A O 1
ATOM 693 N N . CYS A 1 92 ? 1.600 -4.761 0.417 1.00 84.50 92 CYS A N 1
ATOM 694 C CA . CYS A 1 92 ? 2.487 -5.856 0.102 1.00 84.50 92 CYS A CA 1
ATOM 695 C C . CYS A 1 92 ? 3.945 -5.517 0.414 1.00 84.50 92 CYS A C 1
ATOM 697 O O . CYS A 1 92 ? 4.357 -4.377 0.222 1.00 84.50 92 CYS A O 1
ATOM 699 N N . PRO A 1 93 ? 4.754 -6.479 0.882 1.00 89.31 93 PRO A N 1
ATOM 700 C CA . PRO A 1 93 ? 6.201 -6.315 0.955 1.00 89.31 93 PRO A CA 1
ATOM 701 C C . PRO A 1 93 ? 6.839 -5.946 -0.394 1.00 89.31 93 PRO A C 1
ATOM 703 O O . PRO A 1 93 ? 6.251 -6.126 -1.462 1.00 89.31 93 PRO A O 1
ATOM 706 N N . HIS A 1 94 ? 8.086 -5.476 -0.343 1.00 92.25 94 HIS A N 1
ATOM 707 C CA . HIS A 1 94 ? 8.910 -5.284 -1.538 1.00 92.25 94 HIS A CA 1
ATOM 708 C C . HIS A 1 94 ? 8.955 -6.571 -2.388 1.00 92.25 94 HIS A C 1
ATOM 710 O O . HIS A 1 94 ? 9.032 -7.666 -1.831 1.00 92.25 94 HIS A O 1
ATOM 716 N N . ASN A 1 95 ? 8.913 -6.435 -3.718 1.00 93.38 95 ASN A N 1
ATOM 717 C CA . ASN A 1 95 ? 8.851 -7.543 -4.686 1.00 93.38 95 ASN A CA 1
ATOM 718 C C . ASN A 1 95 ? 7.574 -8.397 -4.638 1.00 93.38 95 ASN A C 1
ATOM 720 O O . ASN A 1 95 ? 7.548 -9.527 -5.142 1.00 93.38 95 ASN A O 1
ATOM 724 N N . THR A 1 96 ? 6.486 -7.859 -4.084 1.00 92.62 96 THR A N 1
ATOM 725 C CA . THR A 1 96 ? 5.181 -8.530 -4.100 1.00 92.62 96 THR A CA 1
ATOM 726 C C . THR A 1 96 ? 4.044 -7.590 -4.501 1.00 92.62 96 THR A C 1
ATOM 728 O O . THR A 1 96 ? 4.188 -6.367 -4.472 1.00 92.62 96 THR A O 1
ATOM 731 N N . PHE A 1 97 ? 2.917 -8.158 -4.925 1.00 90.69 97 PHE A N 1
ATOM 732 C CA . PHE A 1 97 ? 1.740 -7.427 -5.385 1.00 90.69 97 PHE A CA 1
ATOM 733 C C . PHE A 1 97 ? 0.438 -8.094 -4.945 1.00 90.69 97 PHE A C 1
ATOM 735 O O . PHE A 1 97 ? 0.418 -9.263 -4.561 1.00 90.69 97 PHE A O 1
ATOM 742 N N . CYS A 1 98 ? -0.656 -7.344 -5.046 1.00 86.38 98 CYS A N 1
ATOM 743 C CA . CYS A 1 98 ? -2.008 -7.859 -4.885 1.00 86.38 98 CYS A CA 1
ATOM 744 C C . CYS A 1 98 ? -2.641 -8.126 -6.240 1.00 86.38 98 CYS A C 1
ATOM 746 O O . CYS A 1 98 ? -2.840 -7.190 -7.019 1.00 86.38 98 CYS A O 1
ATOM 748 N N . GLN A 1 99 ? -3.005 -9.378 -6.504 1.00 82.38 99 GLN A N 1
ATOM 749 C CA . GLN A 1 99 ? -3.760 -9.720 -7.700 1.00 82.38 99 GLN A CA 1
ATOM 750 C C . GLN A 1 99 ? -5.160 -9.101 -7.600 1.00 82.38 99 GLN A C 1
ATOM 752 O O . GLN A 1 99 ? -5.847 -9.260 -6.590 1.00 82.38 99 GLN A O 1
ATOM 757 N N . ARG A 1 100 ? -5.595 -8.376 -8.643 1.00 68.00 100 ARG A N 1
ATOM 758 C CA . ARG A 1 100 ? -6.895 -7.667 -8.654 1.00 68.00 100 ARG A CA 1
ATOM 759 C C . ARG A 1 100 ? -8.102 -8.574 -8.397 1.00 68.00 100 ARG A C 1
ATOM 761 O O . ARG A 1 100 ? -9.150 -8.080 -7.999 1.00 68.00 100 ARG A O 1
ATOM 768 N N . GLN A 1 101 ? -7.970 -9.872 -8.654 1.00 59.84 101 GLN A N 1
ATOM 769 C CA . GLN A 1 101 ? -9.037 -10.848 -8.496 1.00 59.84 101 GLN A CA 1
ATOM 770 C C . GLN A 1 101 ? -8.659 -11.860 -7.409 1.00 59.84 101 GLN A C 1
ATOM 772 O O . GLN A 1 101 ? -7.869 -12.770 -7.631 1.00 59.84 101 GLN A O 1
ATOM 777 N N . ASN A 1 102 ? -9.292 -11.711 -6.245 1.00 54.72 102 ASN A N 1
ATOM 778 C CA . ASN A 1 102 ? -9.568 -12.787 -5.286 1.00 54.72 102 ASN A CA 1
ATOM 779 C C . ASN A 1 102 ? -8.431 -13.335 -4.414 1.00 54.72 102 ASN A C 1
ATOM 781 O O . ASN A 1 102 ? -8.640 -14.338 -3.731 1.00 54.72 102 ASN A O 1
ATOM 785 N N . THR A 1 103 ? -7.272 -12.687 -4.325 1.00 61.06 103 THR A N 1
ATOM 786 C CA . THR A 1 103 ? -6.236 -13.140 -3.384 1.00 61.06 103 THR A CA 1
ATOM 787 C C . THR A 1 103 ? -6.205 -12.257 -2.150 1.00 61.06 103 THR A C 1
ATOM 789 O O . THR A 1 103 ? -5.907 -11.071 -2.248 1.00 61.06 103 THR A O 1
ATOM 792 N N . LYS A 1 104 ? -6.460 -12.839 -0.971 1.00 70.88 104 LYS A N 1
ATOM 793 C CA . LYS A 1 104 ? -6.257 -12.157 0.322 1.00 70.88 104 LYS A CA 1
ATOM 794 C C . LYS A 1 104 ? -4.772 -11.940 0.642 1.00 70.88 104 LYS A C 1
ATOM 796 O O . LYS A 1 104 ? -4.455 -11.147 1.518 1.00 70.88 104 LYS A O 1
ATOM 801 N N . SER A 1 105 ? -3.867 -12.618 -0.062 1.00 80.62 105 SER A N 1
ATOM 802 C CA . SER A 1 105 ? -2.424 -12.613 0.185 1.00 80.62 105 SER A CA 1
ATOM 803 C C . SER A 1 105 ? -1.638 -11.980 -0.959 1.00 80.62 105 SER A C 1
ATOM 805 O O . SER A 1 105 ? -1.973 -12.174 -2.127 1.00 80.62 105 SER A O 1
ATOM 807 N N . CYS A 1 106 ? -0.538 -11.313 -0.620 1.00 87.25 106 CYS A N 1
ATOM 808 C CA . CYS A 1 106 ? 0.427 -10.829 -1.600 1.00 87.25 106 CYS A CA 1
ATOM 809 C C . CYS A 1 106 ? 1.114 -11.977 -2.347 1.00 87.25 106 CYS A C 1
ATOM 811 O O . CYS A 1 106 ? 1.494 -12.987 -1.755 1.00 87.25 106 CYS A O 1
ATOM 813 N N . GLN A 1 107 ? 1.306 -11.792 -3.647 1.00 89.00 107 GLN A N 1
ATOM 814 C CA . GLN A 1 107 ? 1.996 -12.723 -4.532 1.00 89.00 107 GLN A CA 1
ATOM 815 C C . GLN A 1 107 ? 3.321 -12.135 -5.007 1.00 89.00 107 GLN A C 1
ATOM 817 O O . GLN A 1 107 ? 3.489 -10.920 -5.062 1.00 89.00 107 GLN A O 1
ATOM 822 N N . SER A 1 108 ? 4.268 -12.997 -5.374 1.00 92.44 108 SER A N 1
ATOM 823 C CA . SER A 1 108 ? 5.526 -12.558 -5.983 1.00 92.44 108 SER A CA 1
ATOM 824 C C . SER A 1 108 ? 5.272 -11.839 -7.305 1.00 92.44 108 SER A C 1
ATOM 826 O O . SER A 1 108 ? 4.542 -12.354 -8.151 1.00 92.44 108 SER A O 1
ATOM 828 N N . CYS A 1 109 ? 5.943 -10.706 -7.522 1.00 94.69 109 CYS A N 1
ATOM 829 C CA . CYS A 1 109 ? 5.861 -9.969 -8.785 1.00 94.69 109 CYS A CA 1
ATOM 830 C C . CYS A 1 109 ? 6.347 -10.761 -10.003 1.00 94.69 109 CYS A C 1
ATOM 832 O O . CYS A 1 109 ? 6.026 -10.402 -11.129 1.00 94.69 109 CYS A O 1
ATOM 834 N N . TYR A 1 110 ? 7.040 -11.884 -9.811 1.00 93.31 110 TYR A N 1
ATOM 835 C CA . TYR A 1 110 ? 7.407 -12.768 -10.912 1.00 93.31 110 TYR A CA 1
ATOM 836 C C . TYR A 1 110 ? 6.188 -13.329 -1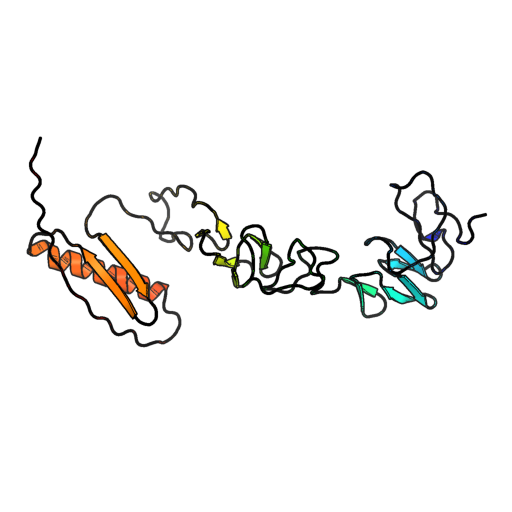1.674 1.00 93.31 110 TYR A C 1
ATOM 838 O O . TYR A 1 110 ? 6.284 -13.615 -12.863 1.00 93.31 110 TYR A O 1
ATOM 846 N N . ASN A 1 111 ? 5.031 -13.438 -11.012 1.00 87.81 111 ASN A N 1
ATOM 847 C CA . ASN A 1 111 ? 3.781 -13.931 -11.604 1.00 87.81 111 ASN A CA 1
ATOM 848 C C . ASN A 1 111 ? 2.809 -12.793 -11.975 1.00 87.81 111 ASN A C 1
ATOM 850 O O . ASN A 1 111 ? 1.602 -13.013 -12.079 1.00 87.81 111 ASN A O 1
ATOM 854 N N . ILE A 1 112 ? 3.310 -11.564 -12.111 1.00 91.19 112 ILE A N 1
ATOM 855 C CA . ILE A 1 112 ? 2.490 -10.378 -12.366 1.00 91.19 112 ILE A CA 1
ATOM 856 C C . ILE A 1 112 ? 1.902 -10.380 -13.784 1.00 91.19 112 ILE A C 1
ATOM 858 O O . ILE A 1 112 ? 2.558 -10.785 -14.746 1.00 91.19 112 ILE A O 1
ATOM 862 N N . SER A 1 113 ? 0.677 -9.872 -13.940 1.00 90.44 113 SER A N 1
ATOM 863 C CA . SER A 1 113 ? 0.117 -9.583 -15.264 1.00 90.44 113 SER A CA 1
ATOM 864 C C . SER A 1 113 ? 0.486 -8.172 -15.740 1.00 90.44 113 SER A C 1
ATOM 866 O O . SER A 1 113 ? 0.879 -7.309 -14.955 1.00 90.44 113 SER A O 1
ATOM 868 N N . ILE A 1 114 ? 0.293 -7.891 -17.032 1.00 90.56 114 ILE A N 1
ATOM 869 C CA . ILE A 1 114 ? 0.523 -6.554 -17.614 1.00 90.56 114 ILE A CA 1
ATOM 870 C C . ILE A 1 114 ? -0.299 -5.440 -16.962 1.00 90.56 114 ILE A C 1
ATOM 872 O O . ILE A 1 114 ? 0.093 -4.277 -17.022 1.00 90.56 114 ILE A O 1
ATOM 876 N N . LEU A 1 115 ? -1.432 -5.770 -16.340 1.00 88.19 115 LEU A N 1
ATOM 877 C CA . LEU A 1 115 ? -2.312 -4.795 -15.698 1.00 88.19 115 LEU A CA 1
ATOM 878 C C . LEU A 1 115 ? -2.002 -4.619 -14.206 1.00 88.19 115 LEU A C 1
ATOM 880 O O . LEU A 1 115 ? -2.451 -3.647 -13.595 1.00 88.19 115 LEU A O 1
ATOM 884 N N . ASP A 1 116 ? -1.259 -5.538 -13.601 1.00 90.56 116 ASP A N 1
ATOM 885 C CA . ASP A 1 116 ? -0.969 -5.507 -12.174 1.00 90.56 116 ASP A CA 1
ATOM 886 C C . ASP A 1 116 ? 0.255 -4.634 -11.868 1.00 90.56 116 ASP A C 1
ATOM 888 O O . ASP A 1 116 ? 1.114 -4.393 -12.721 1.00 90.56 116 ASP A O 1
ATOM 892 N N . LYS A 1 117 ? 0.323 -4.130 -10.630 1.00 92.25 117 LYS A N 1
ATOM 893 C CA . LYS A 1 117 ? 1.396 -3.244 -10.159 1.00 92.25 117 LYS A CA 1
ATOM 894 C C . LYS A 1 117 ? 2.186 -3.898 -9.034 1.00 92.25 117 LYS A C 1
ATOM 896 O O . LYS A 1 117 ? 1.612 -4.235 -8.005 1.00 92.25 117 LYS A O 1
ATOM 901 N N . CYS A 1 118 ? 3.494 -4.028 -9.221 1.00 94.00 118 CYS A N 1
ATOM 902 C CA . CYS A 1 118 ? 4.418 -4.557 -8.228 1.00 94.00 118 CYS A CA 1
ATOM 903 C C . CYS A 1 118 ? 4.784 -3.492 -7.197 1.00 94.00 118 CYS A C 1
ATOM 905 O O . CYS A 1 118 ? 5.041 -2.350 -7.581 1.00 94.00 118 CYS A O 1
ATOM 907 N N . ASN A 1 119 ? 4.871 -3.856 -5.914 1.00 93.50 119 ASN A N 1
ATOM 908 C CA . ASN A 1 119 ? 5.435 -2.963 -4.911 1.00 93.50 119 ASN A CA 1
ATOM 909 C C . ASN A 1 119 ? 6.975 -3.004 -4.926 1.00 93.50 119 ASN A C 1
ATOM 911 O O . ASN A 1 119 ? 7.604 -3.906 -4.367 1.00 93.50 119 ASN A O 1
ATOM 915 N N . CYS A 1 120 ? 7.585 -1.971 -5.500 1.00 94.19 120 CYS A N 1
ATOM 916 C CA . CYS A 1 1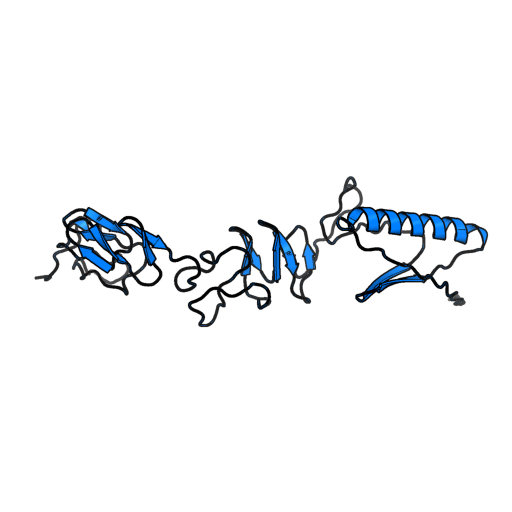20 ? 9.015 -1.701 -5.443 1.00 94.19 120 CYS A CA 1
ATOM 917 C C . CYS A 1 120 ? 9.314 -0.706 -4.310 1.00 94.19 120 CYS A C 1
ATOM 919 O O . CYS A 1 120 ? 9.399 0.498 -4.531 1.00 94.19 120 CYS A O 1
ATOM 921 N N . ALA A 1 121 ? 9.434 -1.207 -3.074 1.00 90.94 121 ALA A N 1
ATOM 922 C CA . ALA A 1 121 ? 9.819 -0.418 -1.889 1.00 90.94 121 ALA A CA 1
ATOM 923 C C . ALA A 1 121 ? 8.946 0.837 -1.648 1.00 90.94 121 ALA A C 1
ATOM 925 O O . ALA A 1 121 ? 9.442 1.901 -1.287 1.00 90.94 121 ALA A O 1
ATOM 926 N N . GLY A 1 122 ? 7.636 0.703 -1.852 1.00 87.81 122 GLY A N 1
ATOM 927 C CA . GLY A 1 122 ? 6.634 1.764 -1.736 1.00 87.81 122 GLY A CA 1
ATOM 928 C C . GLY A 1 122 ? 6.167 2.322 -3.083 1.00 87.81 122 GLY A C 1
ATOM 929 O O . GLY A 1 122 ? 5.078 2.889 -3.155 1.00 87.81 122 GLY A O 1
ATOM 930 N N . THR A 1 123 ? 6.935 2.126 -4.159 1.00 92.00 123 THR A N 1
ATOM 931 C CA . THR A 1 123 ? 6.562 2.561 -5.510 1.00 92.00 123 THR A CA 1
ATOM 932 C C . THR A 1 123 ? 5.834 1.444 -6.249 1.00 92.00 123 THR A C 1
ATOM 934 O O . THR A 1 123 ? 6.389 0.371 -6.467 1.00 92.00 123 THR A O 1
ATOM 937 N N . MET A 1 124 ? 4.600 1.700 -6.687 1.00 92.56 124 MET A N 1
ATOM 938 C CA . MET A 1 124 ? 3.798 0.726 -7.433 1.00 92.56 124 MET A CA 1
ATOM 939 C C . MET A 1 124 ? 4.107 0.794 -8.936 1.00 92.56 124 MET A C 1
ATOM 941 O O . MET A 1 124 ? 3.661 1.725 -9.607 1.00 92.56 124 MET A O 1
ATOM 945 N N . ILE A 1 125 ? 4.829 -0.193 -9.476 1.00 94.69 125 ILE A N 1
ATOM 946 C CA . ILE A 1 125 ? 5.266 -0.215 -10.884 1.00 94.69 125 ILE A CA 1
ATOM 947 C C . ILE A 1 125 ? 4.516 -1.295 -11.663 1.00 94.69 125 ILE A C 1
ATOM 949 O O . ILE A 1 125 ? 4.576 -2.480 -11.334 1.00 94.69 125 ILE A O 1
ATOM 953 N N . GLN A 1 126 ? 3.795 -0.883 -12.706 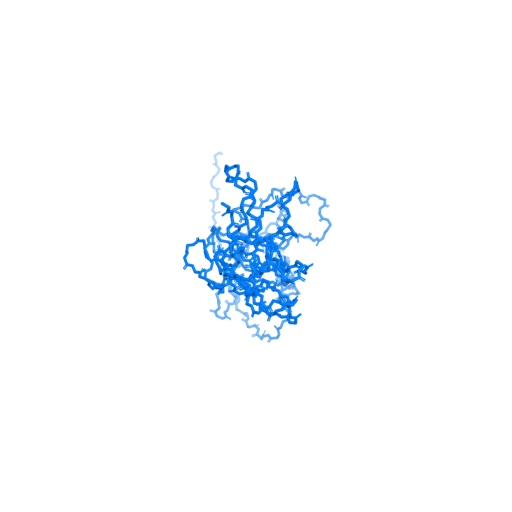1.00 95.00 126 GLN A N 1
ATOM 954 C CA . GLN A 1 126 ? 2.999 -1.782 -13.541 1.00 95.00 126 GLN A CA 1
ATOM 955 C C . GLN A 1 126 ? 3.882 -2.733 -14.356 1.00 95.00 126 GLN A C 1
ATOM 957 O O . GLN A 1 126 ? 4.883 -2.300 -14.916 1.00 95.00 126 GLN A O 1
ATOM 962 N N . GLY A 1 127 ? 3.517 -4.018 -14.423 1.00 94.31 127 GLY A N 1
ATOM 963 C CA . GLY A 1 127 ? 4.201 -5.012 -15.264 1.00 94.31 127 GLY A CA 1
ATOM 964 C C . GLY A 1 127 ? 5.671 -5.274 -14.904 1.00 94.31 127 GLY A C 1
ATOM 965 O O . GLY A 1 127 ? 6.430 -5.774 -15.736 1.00 94.31 127 GLY A O 1
ATOM 966 N N . CYS A 1 128 ? 6.088 -4.921 -13.687 1.00 96.81 128 CYS A N 1
ATOM 967 C CA . CYS A 1 128 ? 7.440 -5.161 -13.201 1.00 96.81 128 CYS A CA 1
ATOM 968 C C . CYS A 1 128 ? 7.563 -6.550 -12.561 1.00 96.81 128 CYS A C 1
ATOM 970 O O . CYS A 1 128 ? 6.884 -6.826 -11.576 1.00 96.81 128 CYS A O 1
ATOM 972 N N . LEU A 1 129 ? 8.447 -7.399 -13.091 1.00 96.31 129 LEU A N 1
ATOM 973 C CA . LEU A 1 129 ? 8.708 -8.757 -12.594 1.00 96.31 129 LEU A CA 1
ATOM 974 C C . LEU A 1 129 ? 9.610 -8.779 -11.358 1.00 96.31 129 LEU A C 1
ATOM 976 O O . LEU A 1 129 ? 9.497 -9.673 -10.522 1.00 96.31 129 LEU A O 1
ATOM 980 N N . ASN A 1 130 ? 10.539 -7.827 -11.268 1.00 95.00 130 ASN A N 1
ATOM 981 C CA . ASN A 1 130 ? 11.509 -7.749 -10.184 1.00 95.00 130 ASN A CA 1
ATOM 982 C C . ASN A 1 130 ? 11.954 -6.303 -9.968 1.00 95.00 130 ASN A C 1
ATOM 984 O O . ASN A 1 130 ? 12.233 -5.591 -10.934 1.00 95.00 130 ASN A O 1
ATOM 988 N N . CYS A 1 131 ? 12.057 -5.897 -8.713 1.00 94.81 131 CYS A N 1
ATOM 989 C CA . CYS A 1 131 ? 12.455 -4.573 -8.280 1.00 94.81 131 CYS A CA 1
ATOM 990 C C . CYS A 1 131 ? 13.890 -4.569 -7.744 1.00 94.81 131 CYS A C 1
ATOM 992 O O . CYS A 1 131 ? 14.332 -5.509 -7.085 1.00 94.81 131 CYS A O 1
ATOM 994 N N . ASP A 1 132 ? 14.564 -3.443 -7.944 1.00 94.31 132 ASP A N 1
ATOM 995 C CA . ASP A 1 132 ? 15.715 -3.017 -7.159 1.00 94.31 132 ASP A CA 1
ATOM 996 C C . ASP A 1 132 ? 15.341 -1.704 -6.465 1.00 94.31 132 ASP A C 1
ATOM 998 O O . ASP A 1 132 ? 15.115 -0.677 -7.112 1.00 94.31 132 ASP A O 1
ATOM 1002 N N . GLN A 1 133 ? 15.192 -1.755 -5.141 1.00 93.44 133 GLN A N 1
ATOM 1003 C CA . GLN A 1 133 ? 14.675 -0.646 -4.336 1.00 93.44 133 GLN A CA 1
ATOM 1004 C C . GLN A 1 133 ? 13.335 -0.118 -4.889 1.00 93.44 133 GLN A C 1
ATOM 1006 O O . GLN A 1 133 ? 12.333 -0.835 -4.877 1.00 93.44 133 GLN A O 1
ATOM 1011 N N . ASN A 1 134 ? 13.314 1.130 -5.362 1.00 94.56 134 ASN A N 1
ATOM 1012 C CA . ASN A 1 134 ? 12.144 1.821 -5.893 1.00 94.56 134 ASN A CA 1
ATOM 1013 C C . ASN A 1 134 ? 12.047 1.801 -7.425 1.00 94.56 134 ASN A C 1
ATOM 1015 O O . ASN A 1 134 ? 11.247 2.546 -7.992 1.00 94.56 134 ASN A O 1
ATOM 1019 N N . LYS A 1 135 ? 12.861 0.977 -8.091 1.00 93.50 135 LYS A N 1
ATOM 1020 C CA . LYS A 1 135 ? 12.920 0.848 -9.548 1.00 93.50 135 LYS A CA 1
ATOM 1021 C C . LYS A 1 135 ? 12.650 -0.581 -9.972 1.00 93.50 135 LYS A C 1
ATOM 1023 O O . LYS A 1 135 ? 12.960 -1.530 -9.260 1.00 93.50 135 LYS A O 1
ATOM 1028 N N . CYS A 1 136 ? 12.132 -0.728 -11.179 1.00 95.31 136 CYS A N 1
ATOM 1029 C CA . CYS A 1 136 ? 12.057 -2.010 -11.838 1.00 95.31 136 CYS A CA 1
ATOM 1030 C C . CYS A 1 136 ? 13.419 -2.414 -12.406 1.00 95.31 136 CYS A C 1
ATOM 1032 O O . CYS A 1 136 ? 14.103 -1.607 -13.035 1.00 95.31 136 CYS A O 1
ATOM 1034 N N . LEU A 1 137 ? 13.786 -3.674 -12.208 1.00 94.31 137 LEU A N 1
ATOM 1035 C CA . LEU A 1 137 ? 14.961 -4.308 -12.796 1.00 94.31 137 LEU A CA 1
ATOM 1036 C C . LEU A 1 137 ? 14.596 -5.117 -14.045 1.00 94.31 137 LEU A C 1
ATOM 1038 O O . LEU A 1 137 ? 15.407 -5.272 -14.954 1.00 94.31 137 LEU A O 1
ATOM 1042 N N . THR A 1 138 ? 13.388 -5.679 -14.096 1.00 93.50 138 THR A N 1
ATOM 1043 C CA . THR A 1 138 ? 12.952 -6.525 -15.213 1.00 93.50 138 THR A CA 1
ATOM 1044 C C . THR A 1 138 ? 11.458 -6.370 -15.441 1.00 93.50 138 THR A C 1
ATOM 1046 O O . THR A 1 138 ? 10.672 -6.540 -14.514 1.00 93.50 138 THR A O 1
ATOM 1049 N N . CYS A 1 139 ? 11.072 -6.074 -16.677 1.00 94.31 139 CYS A N 1
ATOM 1050 C CA . CYS A 1 139 ? 9.678 -5.970 -17.094 1.00 94.31 139 CYS A CA 1
ATOM 1051 C C . CYS A 1 139 ? 9.179 -7.289 -17.678 1.00 94.31 139 CYS A C 1
ATOM 1053 O O . CYS A 1 139 ? 9.974 -8.100 -18.157 1.00 94.31 139 CYS A O 1
ATOM 1055 N N . ILE A 1 140 ? 7.861 -7.487 -17.678 1.00 94.19 140 ILE A N 1
ATOM 1056 C CA . ILE A 1 140 ? 7.243 -8.540 -18.489 1.00 94.19 140 ILE A CA 1
ATOM 1057 C C . ILE A 1 140 ? 7.649 -8.389 -19.963 1.00 94.19 140 ILE A C 1
ATOM 1059 O O . ILE A 1 140 ? 7.922 -7.286 -20.433 1.00 94.19 140 ILE A O 1
ATOM 1063 N N . SER A 1 141 ? 7.660 -9.495 -20.707 1.00 88.50 141 SER A N 1
ATOM 1064 C CA . SER A 1 141 ? 8.225 -9.568 -22.064 1.00 88.50 1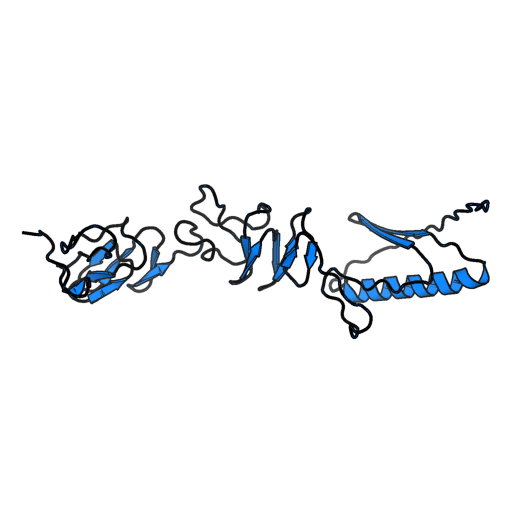41 SER A CA 1
ATOM 1065 C C . SER A 1 141 ? 7.608 -8.607 -23.089 1.00 88.50 141 SER A C 1
ATOM 1067 O O . SER A 1 141 ? 8.257 -8.287 -24.080 1.00 88.50 141 SER A O 1
ATOM 1069 N N . SER A 1 142 ? 6.379 -8.140 -22.870 1.00 89.75 142 SER A N 1
ATOM 1070 C CA . SER A 1 142 ? 5.682 -7.194 -23.749 1.00 89.75 142 SER A CA 1
ATOM 1071 C C . SER A 1 142 ? 5.932 -5.718 -23.416 1.00 89.75 142 SER A C 1
ATOM 1073 O O . SER A 1 142 ? 5.366 -4.858 -24.084 1.00 89.75 142 SER A O 1
ATOM 1075 N N . LEU A 1 143 ? 6.713 -5.408 -22.375 1.00 89.38 143 LEU A N 1
ATOM 1076 C CA . LEU A 1 143 ? 7.027 -4.042 -21.950 1.00 89.38 143 LEU A CA 1
ATOM 1077 C C . LEU A 1 143 ? 8.535 -3.784 -21.992 1.00 89.38 143 LEU A C 1
ATOM 1079 O O . LEU A 1 143 ? 9.359 -4.685 -21.839 1.00 89.38 143 LEU A O 1
ATOM 1083 N N . ILE A 1 144 ? 8.895 -2.517 -22.155 1.00 87.00 144 ILE A N 1
ATOM 1084 C CA . ILE A 1 144 ? 10.273 -2.047 -22.236 1.00 87.00 144 ILE A CA 1
ATOM 1085 C C . ILE A 1 144 ? 10.681 -1.457 -20.886 1.00 87.00 144 ILE A C 1
ATOM 1087 O O . ILE A 1 144 ? 9.971 -0.618 -20.330 1.00 87.00 144 ILE A O 1
ATOM 1091 N N . LEU A 1 145 ? 11.847 -1.859 -20.373 1.00 87.44 145 LEU A N 1
ATOM 1092 C CA . LEU A 1 145 ? 12.441 -1.231 -19.196 1.00 87.44 145 LEU A CA 1
ATOM 1093 C C . LEU A 1 145 ? 13.042 0.128 -19.573 1.00 87.44 145 LEU A C 1
ATOM 1095 O O . LEU A 1 145 ? 14.023 0.190 -20.311 1.00 87.44 145 LEU A O 1
ATOM 1099 N N . TYR A 1 146 ? 12.486 1.205 -19.025 1.00 83.81 146 TYR A N 1
ATOM 1100 C CA . TYR A 1 146 ? 12.929 2.577 -19.254 1.00 83.81 146 TYR A CA 1
ATOM 1101 C C . TYR A 1 146 ? 12.987 3.355 -17.938 1.00 83.81 146 TYR A C 1
ATOM 1103 O O . TYR A 1 146 ? 11.972 3.540 -17.267 1.00 83.81 146 TYR A O 1
ATOM 1111 N N . ASN A 1 147 ? 14.182 3.817 -17.550 1.00 85.19 147 ASN A N 1
ATOM 1112 C CA . ASN A 1 147 ? 14.403 4.583 -16.310 1.00 85.19 147 ASN A CA 1
ATOM 1113 C C . ASN A 1 147 ? 13.789 3.938 -15.051 1.00 85.19 147 ASN A C 1
ATOM 1115 O O . ASN A 1 147 ? 13.235 4.621 -14.190 1.00 85.19 147 ASN A O 1
ATOM 1119 N N . GLY A 1 148 ? 13.882 2.611 -14.939 1.00 87.88 148 GLY A N 1
ATOM 1120 C CA . GLY A 1 148 ? 13.326 1.873 -13.805 1.00 87.88 148 GLY A CA 1
ATOM 1121 C C . GLY A 1 148 ? 11.804 1.708 -13.838 1.00 87.88 148 GLY A C 1
ATOM 1122 O O . GLY A 1 148 ? 11.237 1.318 -12.827 1.00 87.88 148 GLY A O 1
ATOM 1123 N N . ASN A 1 149 ? 11.140 1.980 -14.962 1.00 92.81 149 ASN A N 1
ATOM 1124 C CA . ASN A 1 149 ? 9.713 1.732 -15.174 1.00 92.81 149 ASN A CA 1
ATOM 1125 C C . ASN A 1 149 ? 9.500 0.807 -16.373 1.00 92.81 149 ASN A C 1
ATOM 1127 O O . ASN A 1 149 ? 10.365 0.711 -17.242 1.00 92.81 149 ASN A O 1
ATOM 1131 N N . CYS A 1 150 ? 8.338 0.164 -16.437 1.00 92.88 150 CYS A N 1
ATOM 1132 C CA . CYS A 1 150 ? 7.928 -0.627 -17.591 1.00 92.88 150 CYS A CA 1
ATOM 1133 C C . CYS A 1 150 ? 6.941 0.171 -18.435 1.00 92.88 150 CYS A C 1
ATOM 1135 O O . CYS A 1 150 ? 5.892 0.580 -17.939 1.00 92.88 150 CYS A O 1
ATOM 1137 N N . VAL A 1 151 ? 7.296 0.405 -19.695 1.00 89.94 151 VAL A N 1
ATOM 1138 C CA . VAL A 1 151 ? 6.520 1.217 -20.640 1.00 89.94 151 VAL A CA 1
ATOM 1139 C C . VAL A 1 151 ? 6.210 0.419 -21.901 1.00 89.94 151 VAL A C 1
ATOM 1141 O O . VAL A 1 151 ? 6.936 -0.508 -22.254 1.00 89.94 151 VAL A O 1
ATOM 1144 N N . ASP A 1 152 ? 5.126 0.767 -22.584 1.00 88.44 152 ASP A N 1
ATOM 1145 C CA . ASP A 1 152 ? 4.750 0.191 -23.881 1.00 88.44 152 ASP A CA 1
ATOM 1146 C C . ASP A 1 152 ? 5.581 0.769 -25.041 1.00 88.44 152 ASP A C 1
ATOM 1148 O O . ASP A 1 152 ? 5.755 0.135 -26.080 1.00 88.44 152 ASP A O 1
ATOM 1152 N N . SER A 1 153 ? 6.131 1.968 -24.850 1.00 81.38 153 SER A N 1
ATOM 1153 C CA . SER A 1 153 ? 6.940 2.685 -25.825 1.00 81.38 153 SER A CA 1
ATOM 1154 C C . SER A 1 153 ? 7.946 3.613 -25.137 1.00 81.38 153 SER A C 1
ATOM 1156 O O . SER A 1 153 ? 7.683 4.173 -24.072 1.00 81.38 153 SER A O 1
ATOM 1158 N N . ILE A 1 154 ? 9.130 3.780 -25.736 1.00 73.94 154 ILE A N 1
ATOM 1159 C CA . ILE A 1 154 ? 10.126 4.750 -25.259 1.00 73.94 154 ILE A CA 1
ATOM 1160 C C . ILE A 1 154 ? 9.806 6.113 -25.900 1.00 73.94 154 ILE A C 1
ATOM 1162 O O . ILE A 1 154 ? 9.654 6.174 -27.125 1.00 73.94 154 ILE A O 1
ATOM 1166 N N . PRO A 1 155 ? 9.727 7.215 -25.128 1.00 68.62 155 PRO A N 1
ATOM 1167 C CA . PRO A 1 155 ? 9.556 8.550 -25.697 1.00 68.62 155 PRO A CA 1
ATOM 1168 C C . PRO A 1 155 ? 10.705 8.892 -26.654 1.00 68.62 155 PRO A C 1
ATOM 1170 O O . PRO A 1 155 ? 11.834 8.446 -26.467 1.00 68.62 155 PRO A O 1
ATOM 1173 N N . ARG A 1 156 ? 10.447 9.700 -27.691 1.00 63.34 156 ARG A N 1
ATOM 1174 C CA . ARG A 1 156 ? 11.513 10.132 -28.610 1.00 63.34 156 ARG A CA 1
ATOM 1175 C C . ARG A 1 156 ? 12.555 10.946 -27.844 1.00 63.34 156 ARG A C 1
ATOM 1177 O O . ARG A 1 156 ? 12.245 11.997 -27.293 1.00 63.34 156 ARG A O 1
ATOM 1184 N N . ILE A 1 157 ? 13.784 10.448 -27.836 1.00 61.94 157 ILE A N 1
ATOM 1185 C CA . ILE A 1 157 ? 14.923 11.078 -27.178 1.00 61.94 157 ILE A CA 1
ATOM 1186 C C . ILE A 1 157 ? 15.713 11.875 -28.225 1.00 61.94 157 ILE A C 1
ATOM 1188 O O . ILE A 1 157 ? 16.150 11.306 -29.227 1.00 61.94 157 ILE A O 1
ATOM 1192 N N . ASP A 1 158 ? 15.914 13.179 -27.996 1.00 60.62 158 ASP A N 1
ATOM 1193 C CA . ASP A 1 158 ? 16.837 13.980 -28.810 1.00 60.62 158 ASP A CA 1
ATOM 1194 C C . ASP A 1 158 ? 18.281 13.745 -28.352 1.00 60.62 158 ASP A C 1
ATOM 1196 O O . ASP A 1 158 ? 18.757 14.274 -27.348 1.00 60.62 158 ASP A O 1
ATOM 1200 N N . CYS A 1 159 ? 18.983 12.925 -29.125 1.00 61.84 159 CYS A N 1
ATOM 1201 C CA . CYS A 1 159 ? 20.364 12.541 -28.880 1.00 61.84 159 CYS A CA 1
ATOM 1202 C C . CYS A 1 159 ? 21.394 13.652 -29.137 1.00 61.84 159 CYS A C 1
ATOM 1204 O O . CYS A 1 159 ? 22.581 13.417 -28.917 1.00 61.84 159 CYS A O 1
ATOM 1206 N N . ARG A 1 160 ? 20.991 14.847 -29.597 1.00 59.16 160 ARG A N 1
ATOM 1207 C CA . ARG A 1 160 ? 21.925 15.951 -29.889 1.00 59.16 160 ARG A CA 1
ATOM 1208 C C . ARG A 1 160 ? 22.520 16.597 -28.635 1.00 59.16 160 ARG A C 1
ATOM 1210 O O . ARG A 1 160 ? 23.619 17.128 -28.715 1.00 59.16 160 ARG A O 1
ATOM 1217 N N . ASN A 1 161 ? 21.827 16.523 -27.494 1.00 54.09 161 ASN A N 1
ATOM 1218 C CA . ASN A 1 161 ? 22.192 17.255 -26.269 1.00 54.09 161 ASN A CA 1
ATOM 1219 C C . ASN A 1 161 ? 22.342 16.373 -25.015 1.00 54.09 161 ASN A C 1
ATOM 1221 O O . ASN A 1 161 ? 22.482 16.889 -23.907 1.00 54.09 161 ASN A O 1
ATOM 1225 N N . ILE A 1 162 ? 22.316 15.043 -25.150 1.00 54.47 162 ILE A N 1
ATOM 1226 C CA . ILE A 1 162 ? 22.440 14.142 -23.997 1.00 54.47 162 ILE A CA 1
ATOM 1227 C C . ILE A 1 162 ? 23.915 13.885 -23.737 1.00 54.47 162 ILE A C 1
ATOM 1229 O O . ILE A 1 162 ? 24.544 13.037 -24.368 1.00 54.47 162 ILE A O 1
ATOM 1233 N N . GLY A 1 163 ? 24.475 14.636 -22.791 1.00 49.12 163 GLY A N 1
ATOM 1234 C CA . GLY A 1 163 ? 25.809 14.374 -22.269 1.00 49.12 163 GLY A CA 1
ATOM 1235 C C . GLY A 1 163 ? 25.908 12.939 -21.746 1.00 49.12 163 GLY A C 1
ATOM 1236 O O . GLY A 1 163 ? 25.278 12.607 -20.752 1.00 49.12 163 GLY A O 1
ATOM 1237 N N . ALA A 1 164 ? 26.683 12.100 -22.438 1.00 52.06 164 ALA A N 1
ATOM 1238 C CA . ALA A 1 164 ? 27.271 10.807 -22.050 1.00 52.06 164 ALA A CA 1
ATOM 1239 C C . ALA A 1 164 ? 26.418 9.717 -21.347 1.00 52.06 164 ALA A C 1
ATOM 1241 O O . ALA A 1 164 ? 26.932 8.621 -21.135 1.00 52.06 164 ALA A O 1
ATOM 1242 N N . ARG A 1 165 ? 25.153 9.940 -20.972 1.00 57.53 165 ARG A N 1
ATOM 1243 C CA . ARG A 1 165 ? 24.344 8.980 -20.203 1.00 57.53 165 ARG A CA 1
ATOM 1244 C C . ARG A 1 165 ? 22.953 8.847 -20.805 1.00 57.53 165 ARG A C 1
ATOM 1246 O O . ARG A 1 165 ? 22.054 9.632 -20.518 1.00 57.53 165 ARG A O 1
ATOM 1253 N N . CYS A 1 166 ? 22.788 7.828 -21.644 1.00 58.66 166 CYS A N 1
ATOM 1254 C CA . CYS A 1 166 ? 21.464 7.398 -22.077 1.00 58.66 166 CYS A CA 1
ATOM 1255 C C . CYS A 1 166 ? 20.708 6.793 -20.876 1.00 58.66 166 CYS A C 1
ATOM 1257 O O . CYS A 1 166 ? 21.327 6.095 -20.066 1.00 58.66 166 CYS A O 1
ATOM 1259 N N . PRO A 1 167 ? 19.390 7.034 -20.749 1.00 58.50 167 PRO A N 1
ATOM 1260 C CA . PRO A 1 167 ? 18.516 6.276 -19.856 1.00 58.50 167 PRO A CA 1
ATOM 1261 C C . PRO A 1 167 ? 18.770 4.767 -19.924 1.00 58.50 167 PRO A C 1
ATOM 1263 O O . PRO A 1 167 ? 19.008 4.225 -21.009 1.00 58.50 167 PRO A O 1
ATOM 1266 N N . THR A 1 168 ? 18.667 4.072 -18.787 1.00 59.31 168 THR A N 1
ATOM 1267 C CA . THR A 1 168 ? 18.758 2.604 -18.744 1.00 59.31 168 THR A CA 1
ATOM 1268 C C . THR A 1 168 ? 17.792 1.990 -19.760 1.00 59.31 168 THR A C 1
ATOM 1270 O O . THR A 1 168 ? 16.615 2.349 -19.772 1.00 59.31 168 THR A O 1
ATOM 1273 N N . GLY A 1 169 ? 18.301 1.086 -20.605 1.00 53.81 169 GLY A N 1
ATOM 1274 C CA . GLY A 1 169 ? 17.535 0.435 -21.676 1.00 53.81 169 GLY A CA 1
ATOM 1275 C C . GLY A 1 169 ? 17.564 1.159 -23.028 1.00 53.81 169 GLY A C 1
ATOM 1276 O O . GLY A 1 169 ? 16.964 0.675 -23.984 1.00 53.81 169 GLY A O 1
ATOM 1277 N N . THR A 1 170 ? 18.271 2.287 -23.145 1.00 58.00 170 THR A N 1
ATOM 1278 C CA . THR A 1 170 ? 18.365 3.059 -24.394 1.00 58.00 170 THR A CA 1
ATOM 1279 C C . THR A 1 170 ? 19.810 3.297 -24.813 1.00 58.00 170 THR A C 1
ATOM 1281 O O . THR A 1 170 ? 20.717 3.338 -23.984 1.00 58.00 170 THR A O 1
ATOM 1284 N N . TYR A 1 171 ? 20.020 3.478 -26.115 1.00 61.50 171 TYR A N 1
ATOM 1285 C CA . TYR A 1 171 ? 21.274 3.970 -26.668 1.00 61.50 171 TYR A CA 1
ATOM 1286 C C . TYR A 1 171 ? 20.975 4.960 -27.793 1.00 61.50 171 TYR A C 1
ATOM 1288 O O . TYR A 1 171 ? 20.042 4.775 -28.577 1.00 61.50 171 TYR A O 1
ATOM 1296 N N . CYS A 1 172 ? 21.772 6.019 -27.882 1.00 58.50 172 CYS A N 1
ATOM 1297 C CA . CYS A 1 172 ? 21.704 6.953 -28.993 1.00 58.50 172 CYS A CA 1
ATOM 1298 C C . CYS A 1 172 ? 22.435 6.370 -30.201 1.00 58.50 172 CYS A C 1
ATOM 1300 O O . CYS A 1 172 ? 23.659 6.245 -30.205 1.00 58.50 172 CYS A O 1
ATOM 1302 N N . ARG A 1 173 ? 21.681 6.018 -31.244 1.00 54.25 173 ARG A N 1
ATOM 1303 C CA . ARG A 1 173 ? 22.256 5.654 -32.539 1.00 54.25 173 ARG A CA 1
ATOM 1304 C C . ARG A 1 173 ? 22.650 6.941 -33.261 1.00 54.25 173 ARG A C 1
ATOM 1306 O O . ARG A 1 173 ? 21.776 7.683 -33.702 1.00 54.25 173 ARG A O 1
ATOM 1313 N N . GLN A 1 174 ? 23.949 7.216 -33.374 1.00 49.12 174 GLN A N 1
ATOM 1314 C CA . GLN A 1 174 ? 24.417 8.288 -34.254 1.00 49.12 174 GLN A CA 1
ATOM 1315 C C . GLN A 1 174 ? 24.013 7.950 -35.702 1.00 49.12 174 GLN A C 1
ATOM 1317 O O . GLN A 1 174 ? 24.207 6.803 -36.126 1.00 49.12 174 GLN A O 1
ATOM 1322 N N . PRO A 1 175 ? 23.417 8.892 -36.458 1.00 40.66 175 PRO A N 1
ATOM 1323 C CA . PRO A 1 175 ? 23.205 8.686 -37.877 1.00 40.66 175 PRO A CA 1
ATO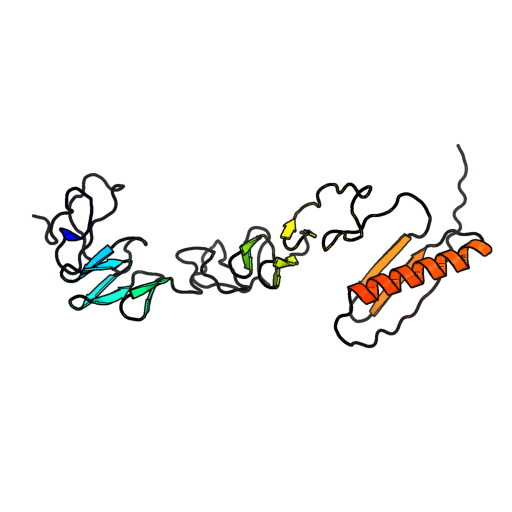M 1324 C C . PRO A 1 175 ? 24.577 8.637 -38.556 1.00 40.66 175 PRO A C 1
ATOM 1326 O O . PRO A 1 175 ? 25.348 9.585 -38.475 1.00 40.66 175 PRO A O 1
ATOM 1329 N N . GLU A 1 176 ? 24.838 7.505 -39.208 1.00 44.09 176 GLU A N 1
ATOM 1330 C CA . GLU A 1 176 ? 25.875 7.302 -40.224 1.00 44.09 176 GLU A CA 1
ATOM 1331 C C . GLU A 1 176 ? 27.336 7.273 -39.746 1.00 44.09 176 GLU A C 1
ATOM 1333 O O . GLU A 1 176 ? 28.054 8.267 -39.767 1.00 44.09 176 GLU A O 1
ATOM 1338 N N . LYS A 1 177 ? 27.815 6.058 -39.438 1.00 32.34 177 LYS A N 1
ATOM 1339 C CA . LYS A 1 177 ? 28.883 5.379 -40.205 1.00 32.34 177 LYS A CA 1
ATOM 1340 C C . LYS A 1 177 ? 29.130 3.956 -39.664 1.00 32.34 177 LYS A C 1
ATOM 1342 O O . LYS A 1 177 ? 29.808 3.766 -38.668 1.00 32.34 177 LYS A O 1
ATOM 1347 N N . TYR A 1 178 ? 28.585 2.988 -40.408 1.00 39.00 178 TYR A N 1
ATOM 1348 C CA . TYR A 1 178 ? 28.945 1.561 -40.511 1.00 39.00 178 TYR A CA 1
ATOM 1349 C C . TYR A 1 178 ? 28.739 0.589 -39.322 1.00 39.00 178 TYR A C 1
ATOM 1351 O O . TYR A 1 178 ? 28.914 0.911 -38.156 1.00 39.00 178 TYR A O 1
ATOM 1359 N N . ALA A 1 179 ? 28.415 -0.654 -39.718 1.00 35.41 179 ALA A N 1
ATOM 1360 C CA . ALA A 1 179 ? 28.206 -1.901 -38.966 1.00 35.41 179 ALA A CA 1
ATOM 1361 C C . ALA A 1 179 ? 26.869 -2.065 -38.208 1.00 35.41 179 ALA A C 1
ATOM 1363 O O . ALA A 1 179 ? 26.584 -1.418 -37.203 1.00 35.41 179 ALA A O 1
ATOM 1364 N N . LEU A 1 180 ? 26.057 -3.020 -38.677 1.00 34.88 180 LEU A N 1
ATOM 1365 C CA . LEU A 1 180 ? 24.926 -3.568 -37.930 1.00 34.88 180 LEU A CA 1
ATOM 1366 C C . LEU A 1 180 ? 25.467 -4.707 -37.047 1.00 34.88 180 LEU A C 1
ATOM 1368 O O . LEU A 1 180 ? 25.875 -5.751 -37.561 1.00 34.88 180 LEU A O 1
ATOM 1372 N N . ALA A 1 181 ? 25.498 -4.504 -35.730 1.00 37.78 181 ALA A N 1
ATOM 1373 C CA . ALA A 1 181 ? 25.803 -5.557 -34.764 1.00 37.78 181 ALA A CA 1
ATOM 1374 C C . ALA A 1 181 ? 24.494 -6.025 -34.122 1.00 37.78 181 ALA A C 1
ATOM 1376 O O . ALA A 1 181 ? 23.809 -5.245 -33.461 1.00 37.78 181 ALA A O 1
ATOM 1377 N N . VAL A 1 182 ? 24.134 -7.292 -34.328 1.00 38.09 182 VAL A N 1
ATOM 1378 C CA . VAL A 1 182 ? 22.980 -7.901 -33.656 1.00 38.09 182 VAL A CA 1
ATOM 1379 C C . VAL A 1 182 ? 23.513 -8.687 -32.465 1.00 38.09 182 VAL A C 1
ATOM 1381 O O . VAL A 1 182 ? 24.165 -9.722 -32.625 1.00 38.09 182 VAL A O 1
ATOM 1384 N N . LEU A 1 183 ? 23.261 -8.171 -31.262 1.00 37.62 183 LEU A N 1
ATOM 1385 C CA . LEU A 1 183 ? 23.573 -8.855 -30.011 1.00 37.62 183 LEU A CA 1
ATOM 1386 C C . LEU A 1 183 ? 22.432 -9.813 -29.685 1.00 37.62 183 LEU A C 1
ATOM 1388 O O . LEU A 1 183 ? 21.322 -9.385 -29.383 1.00 37.62 183 LEU A O 1
ATOM 1392 N N . THR A 1 184 ? 22.711 -11.115 -29.753 1.00 38.97 184 THR A N 1
ATOM 1393 C CA . THR A 1 184 ? 21.750 -12.140 -29.338 1.00 38.97 184 THR A CA 1
ATOM 1394 C C . THR A 1 184 ? 22.254 -12.774 -28.047 1.00 38.97 184 THR A C 1
ATOM 1396 O O . THR A 1 184 ? 23.297 -13.432 -28.024 1.00 38.97 184 THR A O 1
ATOM 1399 N N . LEU A 1 185 ? 21.535 -12.538 -26.949 1.00 36.78 185 LEU A N 1
ATOM 1400 C CA . LEU A 1 185 ? 21.833 -13.116 -25.641 1.00 36.78 185 LEU A CA 1
ATOM 1401 C C . LEU A 1 185 ? 21.141 -14.476 -25.520 1.00 36.78 185 LEU A C 1
ATOM 1403 O O . LEU A 1 185 ? 19.970 -14.560 -25.166 1.00 36.78 185 LEU A O 1
ATOM 1407 N N . THR A 1 186 ? 21.874 -15.549 -25.798 1.00 41.03 186 THR A N 1
ATOM 1408 C CA . THR A 1 186 ? 21.447 -16.925 -25.512 1.00 41.03 186 THR A CA 1
ATOM 1409 C C . THR A 1 186 ? 22.254 -17.449 -24.334 1.00 41.03 186 THR A C 1
ATOM 1411 O O . THR A 1 186 ? 23.446 -17.673 -24.481 1.00 41.03 186 THR A O 1
ATOM 1414 N N . ARG A 1 187 ? 21.674 -17.665 -23.147 1.00 39.31 187 ARG A N 1
ATOM 1415 C CA . ARG A 1 187 ? 22.439 -18.343 -22.078 1.00 39.31 187 ARG A CA 1
ATOM 1416 C C . ARG A 1 187 ? 22.828 -19.766 -22.534 1.00 39.31 187 ARG A C 1
ATOM 1418 O O . ARG A 1 187 ? 21.953 -20.451 -23.063 1.00 39.31 187 ARG A O 1
ATOM 1425 N N . PRO A 1 188 ? 24.089 -20.220 -22.344 1.00 37.59 188 PRO A N 1
ATOM 1426 C CA . PRO A 1 188 ? 25.179 -19.595 -21.576 1.00 37.59 188 PRO A CA 1
ATOM 1427 C C . PRO A 1 188 ? 26.212 -18.804 -22.416 1.00 37.59 188 PRO A C 1
ATOM 1429 O O . PRO A 1 188 ? 27.267 -18.453 -21.899 1.00 37.59 188 PRO A O 1
ATOM 1432 N N . ALA A 1 189 ? 25.958 -18.520 -23.697 1.00 39.62 189 ALA A N 1
ATOM 1433 C CA . ALA A 1 189 ? 26.926 -17.905 -24.607 1.00 39.62 189 ALA A CA 1
ATOM 1434 C C . ALA A 1 189 ? 26.400 -16.623 -25.276 1.00 39.62 189 ALA A C 1
ATOM 1436 O O . ALA A 1 189 ? 25.397 -16.622 -25.992 1.00 39.62 189 ALA A O 1
ATOM 1437 N N . VAL A 1 190 ? 27.137 -15.523 -25.122 1.00 43.59 190 VAL A N 1
ATOM 1438 C CA . VAL A 1 190 ? 26.885 -14.302 -25.896 1.00 43.59 190 VAL A CA 1
ATOM 1439 C C . VAL A 1 190 ? 27.394 -14.529 -27.316 1.00 43.59 190 VAL A C 1
ATOM 1441 O O . VAL A 1 190 ? 28.603 -14.590 -27.544 1.00 43.59 190 VAL A O 1
ATOM 1444 N N . ARG A 1 191 ? 26.483 -14.666 -28.283 1.00 42.12 191 ARG A N 1
ATOM 1445 C CA . ARG A 1 191 ? 26.854 -14.774 -29.696 1.00 42.12 191 ARG A CA 1
ATOM 1446 C C . ARG A 1 191 ? 26.653 -13.421 -30.356 1.00 42.12 191 ARG A C 1
ATOM 1448 O O . ARG A 1 191 ? 25.531 -12.927 -30.455 1.00 42.12 191 ARG A O 1
ATOM 1455 N N . ILE A 1 192 ? 27.751 -12.825 -30.811 1.00 42.72 192 ILE A N 1
ATOM 1456 C CA . ILE A 1 192 ? 27.710 -11.554 -31.529 1.00 42.72 192 ILE A CA 1
ATOM 1457 C C . ILE A 1 192 ? 27.993 -11.840 -32.998 1.00 42.72 192 ILE A C 1
ATOM 1459 O O . ILE A 1 192 ? 29.054 -12.358 -33.344 1.00 42.72 192 ILE A O 1
ATOM 1463 N N . THR A 1 193 ? 27.014 -11.540 -33.848 1.00 41.31 193 THR A N 1
ATOM 1464 C CA . THR A 1 193 ? 27.153 -11.667 -35.301 1.00 41.31 193 THR A CA 1
ATOM 1465 C C . THR A 1 193 ? 27.259 -10.269 -35.889 1.00 41.31 193 THR A C 1
ATOM 1467 O O . THR A 1 193 ? 26.402 -9.420 -35.630 1.00 41.31 193 THR A O 1
ATOM 1470 N N . TYR A 1 194 ? 28.313 -10.034 -36.668 1.00 42.62 194 TYR A N 1
ATOM 1471 C CA . TYR A 1 194 ? 28.574 -8.748 -37.305 1.00 42.62 194 TYR A CA 1
ATOM 1472 C C . TYR A 1 194 ? 28.382 -8.863 -38.809 1.00 42.62 194 TYR A C 1
ATOM 1474 O O . TYR A 1 194 ? 28.853 -9.819 -39.425 1.00 42.62 194 TYR A O 1
ATOM 1482 N N . TYR A 1 195 ? 27.745 -7.852 -39.390 1.00 39.41 195 TYR A N 1
ATOM 1483 C CA . TYR A 1 195 ? 27.689 -7.659 -40.832 1.00 39.41 195 TYR A CA 1
ATOM 1484 C C . TYR A 1 195 ? 28.426 -6.360 -41.152 1.00 39.41 195 TYR A C 1
ATOM 1486 O O . TYR A 1 195 ? 27.978 -5.272 -40.780 1.00 39.41 195 TYR A O 1
ATOM 1494 N N . ALA A 1 196 ? 29.587 -6.484 -41.794 1.00 38.72 196 ALA A N 1
ATOM 1495 C CA . ALA A 1 196 ? 30.385 -5.357 -42.253 1.00 38.72 196 ALA A CA 1
ATOM 1496 C C . ALA A 1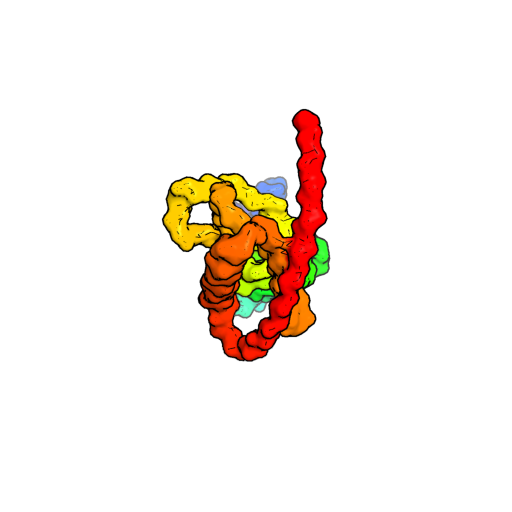 196 ? 30.343 -5.305 -43.784 1.00 38.72 196 ALA A C 1
ATOM 1498 O O . ALA A 1 196 ? 30.596 -6.302 -44.451 1.00 38.72 196 ALA A O 1
ATOM 1499 N N . SER A 1 197 ? 30.030 -4.137 -44.339 1.00 39.28 197 SER A N 1
ATOM 1500 C CA . SER A 1 197 ? 30.246 -3.822 -45.751 1.00 39.28 197 SER A CA 1
ATOM 1501 C C . SER A 1 197 ? 31.343 -2.762 -45.805 1.00 39.28 197 SER A C 1
ATOM 1503 O O . SER A 1 197 ? 31.080 -1.594 -45.520 1.00 39.28 197 SER A O 1
ATOM 1505 N N . ALA A 1 198 ? 32.581 -3.177 -46.065 1.00 39.56 198 ALA A N 1
ATOM 1506 C CA . ALA A 1 198 ? 33.755 -2.310 -45.991 1.00 39.56 198 ALA A CA 1
ATOM 1507 C C . ALA A 1 198 ? 34.860 -2.800 -46.945 1.00 39.56 198 ALA A C 1
ATOM 1509 O O . ALA A 1 198 ? 35.091 -4.006 -47.053 1.00 39.56 198 ALA A O 1
ATOM 1510 N N . THR A 1 199 ? 35.548 -1.870 -47.616 1.00 44.06 199 THR A N 1
ATOM 1511 C CA . THR A 1 199 ? 36.802 -2.128 -48.351 1.00 44.06 199 THR A CA 1
ATOM 1512 C C . THR A 1 199 ? 37.935 -2.465 -47.369 1.00 44.06 199 THR A C 1
ATOM 1514 O O . THR A 1 199 ? 37.888 -2.034 -46.217 1.00 44.06 199 THR A O 1
ATOM 1517 N N . GLU A 1 200 ? 38.946 -3.232 -47.799 1.00 42.31 200 GLU A N 1
ATOM 1518 C CA . GLU A 1 200 ? 39.957 -3.882 -46.931 1.00 42.31 200 GLU A CA 1
ATOM 1519 C C . GLU A 1 200 ? 40.633 -2.958 -45.898 1.00 42.31 200 GLU A C 1
ATOM 1521 O O . GLU A 1 200 ? 40.817 -3.361 -44.751 1.00 42.31 200 GLU A O 1
ATOM 1526 N N . SER A 1 201 ? 40.924 -1.697 -46.238 1.00 41.91 201 SER A N 1
ATOM 1527 C CA . SER A 1 201 ? 41.540 -0.728 -45.313 1.00 41.91 201 SER A CA 1
ATOM 1528 C C . SER A 1 201 ? 40.605 -0.245 -44.194 1.00 41.91 201 SER A C 1
ATOM 1530 O O . SER A 1 201 ? 41.069 0.122 -43.122 1.00 41.91 201 SER A O 1
ATOM 1532 N N . SER A 1 202 ? 39.287 -0.305 -44.400 1.00 49.56 202 SER A N 1
ATOM 1533 C CA . SER A 1 202 ? 38.264 0.105 -43.423 1.00 49.56 202 SER A CA 1
ATOM 1534 C C . SER A 1 202 ? 37.789 -1.033 -42.509 1.00 49.56 202 SER A C 1
ATOM 1536 O O . SER A 1 202 ? 37.057 -0.800 -41.546 1.00 49.56 202 SER A O 1
ATOM 1538 N N . GLN A 1 203 ? 38.222 -2.271 -42.770 1.00 46.28 203 GLN A N 1
ATOM 1539 C CA . GLN A 1 203 ? 37.836 -3.434 -41.969 1.00 46.28 203 GLN A CA 1
ATOM 1540 C C . GLN A 1 203 ? 38.560 -3.487 -40.619 1.00 46.28 203 GLN A C 1
ATOM 1542 O O . GLN A 1 203 ? 37.959 -3.906 -39.629 1.00 46.28 203 GLN A O 1
ATOM 1547 N N . LEU A 1 204 ? 39.820 -3.040 -40.549 1.00 50.00 204 LEU A N 1
ATOM 1548 C CA . LEU A 1 204 ? 40.576 -3.005 -39.293 1.00 50.00 204 LEU A CA 1
ATOM 1549 C C . LEU A 1 204 ? 40.023 -1.937 -38.340 1.00 50.00 204 LEU A C 1
ATOM 1551 O O . LEU A 1 204 ? 39.828 -2.214 -37.157 1.00 50.00 204 LEU A O 1
ATOM 1555 N N . ASP A 1 205 ? 39.675 -0.765 -38.869 1.00 52.50 205 ASP A N 1
ATOM 1556 C CA . ASP A 1 205 ? 39.063 0.316 -38.093 1.00 52.50 205 ASP A CA 1
ATOM 1557 C C . ASP A 1 205 ? 37.647 -0.043 -37.641 1.00 52.50 205 ASP A C 1
ATOM 1559 O O . ASP A 1 205 ? 37.303 0.155 -36.475 1.00 52.50 205 ASP A O 1
ATOM 1563 N N . ALA A 1 206 ? 36.848 -0.666 -38.514 1.00 50.03 206 ALA A N 1
ATOM 1564 C CA . ALA A 1 206 ? 35.534 -1.182 -38.142 1.00 50.03 206 ALA A CA 1
ATOM 1565 C C . ALA A 1 206 ? 35.642 -2.269 -37.060 1.00 50.03 206 ALA A C 1
ATOM 1567 O O . ALA A 1 206 ? 34.887 -2.258 -36.088 1.00 50.03 206 ALA A O 1
ATOM 1568 N N . ARG A 1 207 ? 36.618 -3.178 -37.175 1.00 55.25 207 ARG A N 1
ATOM 1569 C CA . ARG A 1 207 ? 36.887 -4.206 -36.162 1.00 55.25 207 ARG A CA 1
ATOM 1570 C C . ARG A 1 207 ? 37.301 -3.586 -34.828 1.00 55.25 207 ARG A C 1
ATOM 1572 O O . ARG A 1 207 ? 36.787 -4.006 -33.795 1.00 55.25 207 ARG A O 1
ATOM 1579 N N . ASN A 1 208 ? 38.184 -2.591 -34.833 1.00 58.50 208 ASN A N 1
ATOM 1580 C CA . ASN A 1 208 ? 38.651 -1.921 -33.617 1.00 58.50 208 ASN A CA 1
ATOM 1581 C C . ASN A 1 208 ? 37.541 -1.099 -32.948 1.00 58.50 208 ASN A C 1
ATOM 1583 O O . ASN A 1 208 ? 37.383 -1.163 -31.729 1.00 58.50 208 ASN A O 1
ATOM 1587 N N . ALA A 1 209 ? 36.719 -0.393 -33.729 1.00 53.53 209 ALA A N 1
ATOM 1588 C CA . ALA A 1 209 ? 35.561 0.342 -33.226 1.00 53.53 209 ALA A CA 1
ATOM 1589 C C . ALA A 1 209 ? 34.520 -0.594 -32.594 1.00 53.53 209 ALA A C 1
ATOM 1591 O O . ALA A 1 209 ? 33.977 -0.302 -31.529 1.00 53.53 209 ALA A O 1
ATOM 1592 N N . VAL A 1 210 ? 34.293 -1.757 -33.208 1.00 51.69 210 VAL A N 1
ATOM 1593 C CA . VAL A 1 210 ? 33.394 -2.790 -32.685 1.00 51.69 210 VAL A CA 1
ATOM 1594 C C . VAL A 1 210 ? 33.953 -3.435 -31.417 1.00 51.69 210 VAL A C 1
ATOM 1596 O O . VAL A 1 210 ? 33.222 -3.573 -30.441 1.00 51.69 210 VAL A O 1
ATOM 1599 N N . LEU A 1 211 ? 35.242 -3.789 -31.383 1.00 56.25 211 LEU A N 1
ATOM 1600 C CA . LEU A 1 211 ? 35.891 -4.323 -30.179 1.00 56.25 211 LEU A CA 1
ATOM 1601 C C . LEU A 1 211 ? 35.819 -3.330 -29.017 1.00 56.25 211 LEU A C 1
ATOM 1603 O O . LEU A 1 211 ? 35.555 -3.731 -27.885 1.00 56.25 211 LEU A O 1
ATOM 1607 N N . LYS A 1 212 ? 35.981 -2.036 -29.305 1.00 58.44 212 LYS A N 1
ATOM 1608 C CA . LYS A 1 212 ? 35.818 -0.969 -28.321 1.00 58.44 212 LYS A CA 1
ATOM 1609 C C . LYS A 1 212 ? 34.371 -0.856 -27.838 1.00 58.44 212 LYS A C 1
ATOM 1611 O O . LYS A 1 212 ? 34.151 -0.844 -26.636 1.00 58.44 212 LYS A O 1
ATOM 1616 N N . ALA A 1 213 ? 33.385 -0.868 -28.735 1.00 52.84 213 ALA A N 1
ATOM 1617 C CA . ALA A 1 213 ? 31.969 -0.847 -28.357 1.00 52.84 213 ALA A CA 1
ATOM 1618 C C . ALA A 1 213 ? 31.571 -2.067 -27.505 1.00 52.84 213 ALA A C 1
ATOM 1620 O O . ALA A 1 213 ? 30.828 -1.936 -26.537 1.00 52.84 213 ALA A O 1
ATOM 1621 N N . VAL A 1 214 ? 32.099 -3.251 -27.822 1.00 53.38 214 VAL A N 1
ATOM 1622 C CA . VAL A 1 214 ? 31.892 -4.471 -27.029 1.00 53.38 214 VAL A CA 1
ATOM 1623 C C . VAL A 1 214 ? 32.570 -4.363 -25.666 1.00 53.38 214 VAL A C 1
ATOM 1625 O O . VAL A 1 214 ? 31.951 -4.707 -24.665 1.00 53.38 214 VAL A O 1
ATOM 1628 N N . SER A 1 215 ? 33.799 -3.847 -25.605 1.00 54.03 215 SER A N 1
ATOM 1629 C CA . SER A 1 215 ? 34.503 -3.571 -24.347 1.00 54.03 215 SER A CA 1
ATOM 1630 C C . SER A 1 215 ? 33.728 -2.584 -23.470 1.00 54.03 215 SER A C 1
ATOM 1632 O O . SER A 1 215 ? 33.575 -2.818 -22.274 1.00 54.03 215 SER A O 1
ATOM 1634 N N . ASP A 1 216 ? 33.185 -1.521 -24.063 1.00 52.69 216 ASP A N 1
ATOM 1635 C CA . ASP A 1 216 ? 32.414 -0.493 -23.363 1.00 52.69 216 ASP A CA 1
ATOM 1636 C C . ASP A 1 216 ? 31.079 -1.073 -22.832 1.00 52.69 216 ASP A C 1
ATOM 1638 O O . ASP A 1 216 ? 30.678 -0.789 -21.703 1.00 52.69 216 ASP A O 1
ATOM 1642 N N . VAL A 1 217 ? 30.431 -1.979 -23.582 1.00 46.72 217 VAL A N 1
ATOM 1643 C CA . VAL A 1 217 ? 29.245 -2.737 -23.126 1.00 46.72 217 VAL A CA 1
ATOM 1644 C C . VAL A 1 217 ? 29.594 -3.737 -22.016 1.00 46.72 217 VAL A C 1
ATOM 1646 O O . VAL A 1 217 ? 28.846 -3.860 -21.049 1.00 46.72 217 VAL A O 1
ATOM 1649 N N . ILE A 1 218 ? 30.735 -4.428 -22.101 1.00 45.25 218 ILE A N 1
ATOM 1650 C CA . ILE A 1 218 ? 31.221 -5.337 -21.048 1.00 45.25 218 ILE A CA 1
ATOM 1651 C C . ILE A 1 218 ? 31.501 -4.557 -19.758 1.00 45.25 218 ILE A C 1
ATOM 1653 O O . ILE A 1 218 ? 31.057 -4.976 -18.690 1.00 45.25 218 ILE A O 1
ATOM 1657 N N . ALA A 1 219 ? 32.164 -3.402 -19.853 1.00 45.66 219 ALA A N 1
ATOM 1658 C CA . ALA A 1 219 ? 32.436 -2.527 -18.713 1.00 45.66 219 ALA A CA 1
ATOM 1659 C C . ALA A 1 219 ? 31.147 -1.984 -18.072 1.00 45.66 219 ALA A C 1
ATOM 1661 O O . ALA A 1 219 ? 31.093 -1.797 -16.859 1.00 45.66 219 ALA A O 1
ATOM 1662 N N . ALA A 1 220 ? 30.095 -1.775 -18.870 1.00 42.34 220 ALA A N 1
ATOM 1663 C CA . ALA A 1 220 ? 28.793 -1.326 -18.387 1.00 42.34 220 ALA A CA 1
ATOM 1664 C C . ALA A 1 220 ? 27.912 -2.455 -17.811 1.00 42.34 220 ALA A C 1
ATOM 1666 O O . ALA A 1 220 ? 27.026 -2.173 -17.005 1.00 42.34 220 ALA A O 1
ATOM 1667 N N . CYS A 1 221 ? 28.126 -3.718 -18.205 1.00 33.56 221 CYS A N 1
ATOM 1668 C CA . CYS A 1 221 ? 27.239 -4.834 -17.852 1.00 33.56 221 CYS A CA 1
ATOM 1669 C C . CYS A 1 221 ? 27.841 -5.891 -16.910 1.00 33.56 221 CYS A C 1
ATOM 1671 O O . CYS A 1 221 ? 27.079 -6.666 -16.331 1.00 33.56 221 CYS A O 1
ATOM 1673 N N . VAL A 1 222 ? 29.162 -5.956 -16.716 1.00 35.75 222 VAL A N 1
ATOM 1674 C CA . VAL A 1 222 ? 29.798 -6.989 -15.878 1.00 35.75 222 VAL A CA 1
ATOM 1675 C C . VAL A 1 222 ? 30.202 -6.412 -14.521 1.00 35.75 222 VAL A C 1
ATOM 1677 O O . VAL A 1 222 ? 31.321 -5.949 -14.332 1.00 35.75 222 VAL A O 1
ATOM 1680 N N . THR A 1 223 ? 29.299 -6.478 -13.540 1.00 38.00 223 THR A N 1
ATOM 1681 C CA . THR A 1 223 ? 29.637 -6.279 -12.115 1.00 38.00 223 THR A CA 1
ATOM 1682 C C . THR A 1 223 ? 29.856 -7.586 -11.351 1.00 38.00 223 THR A C 1
ATOM 1684 O O . THR A 1 223 ? 30.159 -7.539 -10.160 1.00 38.00 223 THR A O 1
ATOM 1687 N N . ARG A 1 224 ? 29.774 -8.765 -11.992 1.00 35.47 224 ARG A N 1
ATOM 1688 C CA . ARG A 1 224 ? 30.175 -10.036 -11.366 1.00 35.47 224 ARG A CA 1
ATOM 1689 C C . ARG A 1 224 ? 30.865 -11.001 -12.328 1.00 35.47 224 ARG A C 1
ATOM 1691 O O . ARG A 1 224 ? 30.476 -11.171 -13.475 1.00 35.47 224 ARG A O 1
ATOM 1698 N N . THR A 1 225 ? 31.906 -11.609 -11.777 1.00 32.50 225 THR A N 1
ATOM 1699 C CA . THR A 1 225 ? 32.859 -12.588 -12.297 1.00 32.50 225 THR A CA 1
ATOM 1700 C C . THR A 1 225 ? 32.212 -13.823 -12.927 1.00 32.50 225 THR A C 1
ATOM 1702 O O . THR A 1 225 ? 31.901 -14.774 -12.218 1.00 32.50 225 THR A O 1
ATOM 1705 N N . GLU A 1 226 ? 32.104 -13.868 -14.253 1.00 32.72 226 GLU A N 1
ATOM 1706 C CA . GLU A 1 226 ? 32.051 -15.129 -15.001 1.00 32.72 226 GLU A CA 1
ATOM 1707 C C . GLU A 1 226 ? 32.939 -15.018 -16.249 1.00 32.72 226 GLU A C 1
ATOM 1709 O O . GLU A 1 226 ? 32.906 -14.025 -16.978 1.00 32.72 226 GLU A O 1
ATOM 1714 N N . HIS A 1 227 ? 33.788 -16.024 -16.472 1.00 32.59 227 HIS A N 1
ATOM 1715 C CA . HIS A 1 227 ? 34.701 -16.087 -17.612 1.00 32.59 227 HIS A CA 1
ATOM 1716 C C . HIS A 1 227 ? 33.918 -16.319 -18.912 1.00 32.59 227 HIS A C 1
ATOM 1718 O O . HIS A 1 227 ? 33.544 -17.445 -19.233 1.00 32.59 227 HIS A O 1
ATOM 1724 N N . VAL A 1 228 ? 33.694 -15.260 -19.689 1.00 34.56 228 VAL A N 1
ATOM 1725 C CA . VAL A 1 228 ? 33.050 -15.361 -21.005 1.00 34.56 228 VAL A CA 1
ATOM 1726 C C . VAL A 1 228 ? 34.097 -15.718 -22.068 1.00 34.56 228 VAL A C 1
ATOM 1728 O O . VAL A 1 228 ? 35.027 -14.954 -22.321 1.00 34.56 228 VAL A O 1
ATOM 1731 N N . ARG A 1 229 ? 33.957 -16.887 -22.711 1.00 31.52 229 ARG A N 1
ATOM 1732 C CA . ARG A 1 229 ? 34.727 -17.267 -23.912 1.00 31.52 229 ARG A CA 1
ATOM 1733 C C . ARG A 1 229 ? 33.991 -16.787 -25.161 1.00 31.52 229 ARG A C 1
ATOM 1735 O O . ARG A 1 229 ? 32.833 -17.141 -25.361 1.00 31.52 229 ARG A O 1
ATOM 1742 N N . PHE A 1 230 ? 34.680 -16.044 -26.025 1.00 37.06 230 PHE A N 1
ATOM 1743 C CA . PHE A 1 230 ? 34.114 -15.525 -27.272 1.00 37.06 230 PHE A CA 1
ATOM 1744 C C . PHE A 1 230 ? 34.643 -16.290 -28.489 1.00 37.06 230 PHE A C 1
ATOM 1746 O O . PHE A 1 230 ? 35.845 -16.512 -28.621 1.00 37.06 230 PHE A O 1
ATOM 1753 N N . GLN A 1 231 ? 33.744 -16.649 -29.407 1.00 31.38 231 GLN A N 1
ATOM 1754 C CA . GLN A 1 231 ? 34.075 -17.130 -30.750 1.00 31.38 231 GLN A CA 1
ATOM 1755 C C . GLN A 1 231 ? 33.397 -16.215 -31.775 1.00 31.38 231 GLN A C 1
ATOM 1757 O O . GLN A 1 231 ? 32.170 -16.133 -31.819 1.00 31.38 231 GLN A O 1
ATOM 1762 N N . GLY A 1 232 ? 34.189 -15.508 -32.582 1.00 33.12 232 GLY A N 1
ATOM 1763 C CA . GLY A 1 232 ? 33.700 -14.674 -33.682 1.00 33.12 232 GLY A CA 1
ATOM 1764 C C . GLY A 1 232 ? 33.829 -15.391 -35.026 1.00 33.12 232 GLY A C 1
ATOM 1765 O O . GLY A 1 232 ? 34.812 -16.085 -35.264 1.00 33.12 232 GLY A O 1
ATOM 1766 N N . THR A 1 233 ? 32.852 -15.213 -35.915 1.00 33.88 233 THR A N 1
ATOM 1767 C CA . THR A 1 233 ? 32.951 -15.586 -37.338 1.00 33.88 233 THR A CA 1
ATOM 1768 C C . THR A 1 233 ? 32.493 -14.406 -38.190 1.00 33.88 233 THR A C 1
ATOM 1770 O O . THR A 1 233 ? 31.451 -13.814 -37.915 1.00 33.88 233 THR A O 1
ATOM 1773 N N . VAL A 1 234 ? 33.286 -14.048 -39.201 1.00 35.06 234 VAL A N 1
ATOM 1774 C CA . VAL A 1 234 ? 32.974 -12.989 -40.173 1.00 35.06 234 VAL A CA 1
ATOM 1775 C C . VAL A 1 234 ? 32.325 -13.648 -41.390 1.00 35.06 234 VAL A C 1
ATOM 1777 O O . VAL A 1 234 ? 32.843 -14.646 -41.888 1.00 35.06 234 VAL A O 1
ATOM 1780 N N . LYS A 1 235 ? 31.185 -13.130 -41.857 1.00 34.41 235 LYS A N 1
ATOM 1781 C CA . LYS A 1 235 ? 30.563 -13.552 -43.121 1.00 34.41 235 LYS A CA 1
ATOM 1782 C C . LYS A 1 235 ? 30.370 -12.336 -44.021 1.00 34.41 235 LYS A C 1
ATOM 1784 O O . LYS A 1 235 ? 29.661 -11.408 -43.641 1.00 34.41 235 LYS A O 1
ATOM 1789 N N . ASP A 1 236 ? 30.962 -12.376 -45.210 1.00 33.38 236 ASP A N 1
ATOM 1790 C CA . ASP A 1 236 ? 30.780 -11.352 -46.239 1.00 33.38 236 ASP A CA 1
ATOM 1791 C C . ASP A 1 236 ? 29.408 -11.481 -46.912 1.00 33.38 236 ASP A C 1
ATOM 1793 O O . ASP A 1 236 ? 29.006 -12.565 -47.338 1.00 33.38 236 ASP A O 1
ATOM 1797 N N . GLN A 1 237 ? 28.697 -10.361 -47.069 1.00 34.69 237 GLN A N 1
ATOM 1798 C CA . GLN A 1 237 ? 27.562 -10.259 -47.990 1.00 34.69 237 GLN A CA 1
ATOM 1799 C C . GLN A 1 237 ? 27.900 -9.280 -49.117 1.00 34.69 237 GLN A C 1
ATOM 1801 O O . GLN A 1 237 ? 27.848 -8.066 -48.937 1.00 34.69 237 GLN A O 1
ATOM 1806 N N . LYS A 1 238 ? 28.191 -9.805 -50.313 1.00 29.98 238 LYS A N 1
ATOM 1807 C CA . LYS A 1 238 ? 28.144 -9.021 -51.554 1.00 29.98 238 LYS A CA 1
ATOM 1808 C C . LYS A 1 238 ? 26.692 -8.959 -52.037 1.00 29.98 238 LYS A C 1
ATOM 1810 O O . LYS A 1 238 ? 26.139 -9.981 -52.434 1.00 29.98 238 LYS A O 1
ATOM 1815 N N . ARG A 1 239 ? 26.076 -7.775 -52.046 1.00 32.62 239 ARG A N 1
ATOM 1816 C CA . ARG A 1 239 ? 24.873 -7.501 -52.851 1.00 32.62 239 ARG A CA 1
ATOM 1817 C C . ARG A 1 239 ? 25.159 -6.350 -53.809 1.00 32.62 239 ARG A C 1
ATOM 1819 O O . ARG A 1 239 ? 25.526 -5.264 -53.376 1.00 32.62 239 ARG A O 1
ATOM 1826 N N . ALA A 1 240 ? 25.008 -6.630 -55.102 1.00 30.66 240 ALA A N 1
ATOM 1827 C CA . ALA A 1 240 ? 25.057 -5.659 -56.184 1.00 30.66 240 ALA A CA 1
ATOM 1828 C C . ALA A 1 240 ? 23.766 -4.825 -56.183 1.00 30.66 240 ALA A C 1
ATOM 1830 O O . ALA A 1 240 ? 22.671 -5.386 -56.187 1.00 30.66 240 ALA A O 1
ATOM 1831 N N . PHE A 1 241 ? 23.897 -3.499 -56.168 1.00 29.25 241 PHE A N 1
ATOM 1832 C CA . PHE A 1 241 ? 22.794 -2.576 -56.428 1.00 29.25 241 PHE A CA 1
ATOM 1833 C C . PHE A 1 241 ? 22.809 -2.226 -57.922 1.00 29.25 241 PHE A C 1
ATOM 1835 O O . PHE A 1 241 ? 23.743 -1.582 -58.393 1.00 29.25 241 PHE A O 1
ATOM 1842 N N . HIS A 1 242 ? 21.789 -2.667 -58.663 1.00 26.36 242 HIS A N 1
ATOM 1843 C CA . HIS A 1 242 ? 21.431 -2.076 -59.952 1.00 26.36 242 HIS A CA 1
ATOM 1844 C C . HIS A 1 242 ? 20.671 -0.772 -59.682 1.00 26.36 242 HIS A C 1
ATOM 1846 O O . HIS A 1 242 ? 19.721 -0.765 -58.899 1.00 26.36 242 HIS A O 1
ATOM 1852 N N . ALA A 1 243 ? 21.132 0.316 -60.296 1.00 29.89 243 ALA A N 1
ATOM 1853 C CA . ALA A 1 243 ? 20.510 1.632 -60.233 1.00 29.89 243 ALA A CA 1
ATOM 1854 C C . ALA A 1 243 ? 19.304 1.718 -61.184 1.00 29.89 243 ALA A C 1
ATOM 1856 O O . ALA A 1 243 ? 19.361 1.189 -62.296 1.00 29.89 243 ALA A O 1
ATOM 1857 N N . ALA A 1 244 ? 18.256 2.408 -60.736 1.00 30.81 244 ALA A N 1
ATOM 1858 C CA . ALA A 1 244 ? 17.227 3.035 -61.559 1.00 30.81 244 ALA A CA 1
ATOM 1859 C C . ALA A 1 244 ? 17.199 4.522 -61.195 1.00 30.81 244 ALA A C 1
ATOM 1861 O O . ALA A 1 244 ? 17.350 4.809 -59.982 1.00 30.81 244 ALA A O 1
#

pLDDT: mean 70.11, std 22.69, range [26.36, 96.81]

Foldseek 3Di:
DQPFAFQPPVQAQLRTHAQWWRADPPDPPGRHIDGQAQADDFQTWGHQCSATAGQARGHDRNAGPHGHPQWDDDPRHTHGNQQAPPRHQQSYPAQWTDDPPDDRGTDGLLPADQATFGHQQRATAGQARHHDRNFGPDGDPCFARWQRHTHNDDPDDDPPPDPPDDTPRDDDDDPDDWKDWDFDDDPPATAIAIATDDDPVCVVVVVVVVVVVVVVVCVVPDPDDDDHDDDYDHDYDDDDDDDD

Radius of gyration: 30.65 Å; chains: 1; bounding box: 75×37×91 Å